Protein AF-A0A6G9IDJ3-F1 (afdb_monomer_lite)

Structure (mmCIF, N/CA/C/O backbone):
data_AF-A0A6G9IDJ3-F1
#
_entry.id   AF-A0A6G9IDJ3-F1
#
loop_
_atom_site.group_PDB
_atom_site.id
_atom_site.type_symbol
_atom_site.label_atom_id
_atom_site.label_alt_id
_atom_site.label_comp_id
_atom_site.label_asym_id
_atom_site.label_entity_id
_atom_site.label_seq_id
_atom_site.pdbx_PDB_ins_code
_atom_site.Cartn_x
_atom_site.Cartn_y
_atom_site.Cartn_z
_atom_site.occupancy
_atom_site.B_iso_or_equiv
_atom_site.auth_seq_id
_atom_site.auth_comp_id
_atom_site.auth_asym_id
_atom_site.auth_atom_id
_atom_site.pdbx_PDB_model_num
ATOM 1 N N . MET A 1 1 ? 65.589 6.443 -95.534 1.00 41.34 1 MET A N 1
ATOM 2 C CA . MET A 1 1 ? 65.225 6.618 -94.111 1.00 41.34 1 MET A CA 1
ATOM 3 C C . MET A 1 1 ? 66.164 5.770 -93.274 1.00 41.34 1 MET A C 1
ATOM 5 O O . MET A 1 1 ? 66.152 4.557 -93.421 1.00 41.34 1 MET A O 1
ATOM 9 N N . THR A 1 2 ? 67.021 6.397 -92.473 1.00 42.28 2 THR A N 1
ATOM 10 C CA . THR A 1 2 ? 68.030 5.702 -91.661 1.00 42.28 2 THR A CA 1
ATOM 11 C C . THR A 1 2 ? 67.410 5.290 -90.326 1.00 42.28 2 THR A C 1
ATOM 13 O O . THR A 1 2 ? 66.953 6.143 -89.567 1.00 42.28 2 THR A O 1
ATOM 16 N N . VAL A 1 3 ? 67.351 3.983 -90.063 1.00 45.38 3 VAL A N 1
ATOM 17 C CA . VAL A 1 3 ? 66.759 3.383 -88.855 1.00 45.38 3 VAL A CA 1
ATOM 18 C C . VAL A 1 3 ? 67.711 3.584 -87.673 1.00 45.38 3 VAL A C 1
ATOM 20 O O . VAL A 1 3 ? 68.853 3.137 -87.723 1.00 45.38 3 VAL A O 1
ATOM 23 N N . ARG A 1 4 ? 67.261 4.254 -86.603 1.00 44.16 4 ARG A N 1
ATOM 24 C CA . ARG A 1 4 ? 68.014 4.348 -85.340 1.00 44.16 4 ARG A CA 1
ATOM 25 C C . ARG A 1 4 ? 67.644 3.161 -84.453 1.00 44.16 4 ARG A C 1
ATOM 27 O O . ARG A 1 4 ? 66.540 3.123 -83.913 1.00 44.16 4 ARG A O 1
ATOM 34 N N . GLN A 1 5 ? 68.543 2.190 -84.322 1.00 48.47 5 GLN A N 1
ATOM 35 C CA . GLN A 1 5 ? 68.457 1.141 -83.304 1.00 48.47 5 GLN A CA 1
ATOM 36 C C . GLN A 1 5 ? 69.193 1.624 -82.050 1.00 48.47 5 GLN A C 1
ATOM 38 O O . GLN A 1 5 ? 70.341 2.054 -82.148 1.00 48.47 5 GLN A O 1
ATOM 43 N N . ASN A 1 6 ? 68.548 1.565 -80.883 1.00 49.62 6 ASN A N 1
ATOM 44 C CA . ASN A 1 6 ? 69.279 1.656 -79.621 1.00 49.62 6 ASN A CA 1
ATOM 45 C C . ASN A 1 6 ? 70.073 0.356 -79.442 1.00 49.62 6 ASN A C 1
ATOM 47 O O . ASN A 1 6 ? 69.544 -0.740 -79.637 1.00 49.62 6 ASN A O 1
ATOM 51 N N . THR A 1 7 ? 71.359 0.490 -79.132 1.00 43.75 7 THR A N 1
ATOM 52 C CA . THR A 1 7 ? 72.320 -0.606 -78.997 1.00 43.75 7 THR A CA 1
ATOM 53 C C . THR A 1 7 ? 71.788 -1.691 -78.051 1.00 43.75 7 THR A C 1
ATOM 55 O O . THR A 1 7 ? 71.361 -1.390 -76.941 1.00 43.75 7 THR A O 1
ATOM 58 N N . ASN A 1 8 ? 71.838 -2.951 -78.505 1.00 53.72 8 ASN A N 1
ATOM 59 C CA . ASN A 1 8 ? 71.397 -4.185 -77.827 1.00 53.72 8 ASN A CA 1
ATOM 60 C C . ASN A 1 8 ? 69.888 -4.469 -77.738 1.00 53.72 8 ASN A C 1
ATOM 62 O O . ASN A 1 8 ? 69.489 -5.349 -76.975 1.00 53.72 8 ASN A O 1
ATOM 66 N N . ASN A 1 9 ? 69.051 -3.823 -78.552 1.00 50.66 9 ASN A N 1
ATOM 67 C CA . ASN A 1 9 ? 67.651 -4.224 -78.684 1.00 50.66 9 ASN A CA 1
ATOM 68 C C . ASN A 1 9 ? 67.387 -4.958 -80.012 1.00 50.66 9 ASN A C 1
ATOM 70 O O . ASN A 1 9 ? 67.716 -4.446 -81.080 1.00 50.66 9 ASN A O 1
ATOM 74 N N . LEU A 1 10 ? 66.792 -6.158 -79.952 1.00 57.00 10 LEU A N 1
ATOM 75 C CA . LEU A 1 10 ? 66.545 -7.028 -81.118 1.00 57.00 10 LEU A CA 1
ATOM 76 C C . LEU A 1 10 ? 65.418 -6.521 -82.038 1.00 57.00 10 LEU A C 1
ATOM 78 O O . LEU A 1 10 ? 65.260 -7.028 -83.148 1.00 57.00 10 LEU A O 1
ATOM 82 N N . VAL A 1 11 ? 64.641 -5.524 -81.601 1.00 56.41 11 VAL A N 1
ATOM 83 C CA . VAL A 1 11 ? 63.494 -4.981 -82.341 1.00 56.41 11 VAL A CA 1
ATOM 84 C C . VAL A 1 11 ? 63.752 -3.509 -82.712 1.00 56.41 11 VAL A C 1
ATOM 86 O O . VAL A 1 11 ? 64.140 -2.728 -81.841 1.00 56.41 11 VAL A O 1
ATOM 89 N N . PRO A 1 12 ? 63.548 -3.091 -83.982 1.00 57.41 12 PRO A N 1
ATOM 90 C CA . PRO A 1 12 ? 63.732 -1.701 -84.411 1.00 57.41 12 PRO A CA 1
ATOM 91 C C . PRO A 1 12 ? 62.878 -0.724 -83.589 1.00 57.41 12 PRO A C 1
ATOM 93 O O . PRO A 1 12 ? 61.707 -0.993 -83.339 1.00 57.41 12 PRO A O 1
ATOM 96 N N . SER A 1 13 ? 63.424 0.435 -83.209 1.00 53.09 13 SER A N 1
ATOM 97 C CA . SER A 1 13 ? 62.756 1.426 -82.340 1.00 53.09 13 SER A CA 1
ATOM 98 C C . SER A 1 13 ? 61.407 1.920 -82.887 1.00 53.09 13 SER A C 1
ATOM 100 O O . SER A 1 13 ? 60.486 2.215 -82.134 1.00 53.09 13 SER A O 1
ATOM 102 N N . ASN A 1 14 ? 61.266 1.948 -84.210 1.00 51.66 14 ASN A N 1
ATOM 103 C CA . ASN A 1 14 ? 60.042 2.252 -84.954 1.00 51.66 14 ASN A CA 1
ATOM 104 C C . ASN A 1 14 ? 58.936 1.182 -84.816 1.00 51.66 14 ASN A C 1
ATOM 106 O O . ASN A 1 14 ? 57.781 1.480 -85.099 1.00 51.66 14 ASN A O 1
ATOM 110 N N . ASN A 1 15 ? 59.267 -0.015 -84.324 1.00 54.50 15 ASN A N 1
ATOM 111 C CA . ASN A 1 15 ? 58.323 -1.079 -83.970 1.00 54.50 15 ASN A CA 1
ATOM 112 C C . ASN A 1 15 ? 58.081 -1.173 -82.445 1.00 54.50 15 ASN A C 1
ATOM 114 O O . ASN A 1 15 ? 57.330 -2.037 -82.007 1.00 54.50 15 ASN A O 1
ATOM 118 N N . MET A 1 16 ? 58.686 -0.295 -81.630 1.00 57.34 16 MET A N 1
ATOM 119 C CA . MET A 1 16 ? 58.473 -0.211 -80.173 1.00 57.34 16 MET A CA 1
ATOM 120 C C . MET A 1 16 ? 57.474 0.879 -79.761 1.00 57.34 16 MET A C 1
ATOM 122 O O . MET A 1 16 ? 57.499 1.343 -78.618 1.00 57.34 16 MET A O 1
ATOM 126 N N . LYS A 1 17 ? 56.600 1.296 -80.685 1.00 57.75 17 LYS A N 1
ATOM 127 C CA . LYS A 1 17 ? 55.531 2.269 -80.425 1.00 57.75 17 LYS A CA 1
ATOM 128 C C . LYS A 1 17 ? 54.770 1.918 -79.137 1.00 57.75 17 LYS A C 1
ATOM 130 O O . LYS A 1 17 ? 54.596 2.769 -78.278 1.00 57.75 17 LYS A O 1
ATOM 135 N N . ASP A 1 18 ? 54.487 0.634 -78.940 1.00 58.94 18 ASP A N 1
ATOM 136 C CA . ASP A 1 18 ? 53.767 0.105 -77.780 1.00 58.94 18 ASP A CA 1
ATOM 137 C C . ASP A 1 18 ? 54.455 0.335 -76.420 1.00 58.94 18 ASP A C 1
ATOM 139 O O . ASP A 1 18 ? 53.770 0.555 -75.425 1.00 58.94 18 ASP A O 1
ATOM 143 N N . LEU A 1 19 ? 55.792 0.298 -76.343 1.00 63.31 19 LEU A N 1
ATOM 144 C CA . LEU A 1 19 ? 56.524 0.520 -75.084 1.00 63.31 19 LEU A CA 1
ATOM 145 C C . LEU A 1 19 ? 56.650 2.010 -74.753 1.00 63.31 19 LEU A C 1
ATOM 147 O O . LEU A 1 19 ? 56.552 2.401 -73.589 1.00 63.31 19 LEU A O 1
ATOM 151 N N . ASN A 1 20 ? 56.859 2.835 -75.781 1.00 68.50 20 ASN A N 1
ATOM 152 C CA . ASN A 1 20 ? 56.928 4.283 -75.629 1.00 68.50 20 ASN A CA 1
ATOM 153 C C . ASN A 1 20 ? 55.558 4.864 -75.248 1.00 68.50 20 ASN A C 1
ATOM 155 O O . ASN A 1 20 ? 55.478 5.648 -74.309 1.00 68.50 20 ASN A O 1
ATOM 159 N N . ASP A 1 21 ? 54.484 4.405 -75.898 1.00 68.38 21 ASP A N 1
ATOM 160 C CA . ASP A 1 21 ? 53.114 4.828 -75.596 1.00 68.38 21 ASP A CA 1
ATOM 161 C C . ASP A 1 21 ? 52.739 4.481 -74.146 1.00 68.38 21 ASP A C 1
ATOM 163 O O . ASP A 1 21 ? 52.245 5.336 -73.420 1.00 68.38 21 ASP A O 1
ATOM 167 N N . ASN A 1 22 ? 53.064 3.274 -73.664 1.00 76.44 22 ASN A N 1
ATOM 168 C CA . ASN A 1 22 ? 52.798 2.893 -72.271 1.00 76.44 22 ASN A CA 1
ATOM 169 C C . ASN A 1 22 ? 53.610 3.716 -71.255 1.00 76.44 22 ASN A C 1
ATOM 171 O O . ASN A 1 22 ? 53.124 3.986 -70.158 1.00 76.44 22 ASN A O 1
ATOM 175 N N . THR A 1 23 ? 54.838 4.111 -71.605 1.00 80.38 23 THR A N 1
ATOM 176 C CA . THR A 1 23 ? 55.691 4.937 -70.734 1.00 80.38 23 THR A CA 1
ATOM 177 C C . THR A 1 23 ? 55.153 6.364 -70.636 1.00 80.38 23 THR A C 1
ATOM 179 O O . THR A 1 23 ? 55.126 6.924 -69.545 1.00 80.38 23 THR A O 1
ATOM 182 N N . ILE A 1 24 ? 54.669 6.921 -71.751 1.00 79.81 24 ILE A N 1
ATOM 183 C CA . ILE A 1 24 ? 54.018 8.238 -71.794 1.00 79.81 24 ILE A CA 1
ATOM 184 C C . ILE A 1 24 ? 52.706 8.212 -71.003 1.00 79.81 24 ILE A C 1
ATOM 186 O O . ILE A 1 24 ? 52.489 9.077 -70.166 1.00 79.81 24 ILE A O 1
ATOM 190 N N . ILE A 1 25 ? 51.868 7.189 -71.196 1.00 83.94 25 ILE A N 1
ATOM 191 C CA . ILE A 1 25 ? 50.596 7.046 -70.469 1.00 83.94 25 ILE A CA 1
ATOM 192 C C . ILE A 1 25 ? 50.833 6.915 -68.958 1.00 83.94 25 ILE A C 1
ATOM 194 O O . ILE A 1 25 ? 50.089 7.485 -68.162 1.00 83.94 25 ILE A O 1
ATOM 198 N N . LEU A 1 26 ? 51.873 6.183 -68.542 1.00 84.31 26 LEU A N 1
ATOM 199 C CA . LEU A 1 26 ? 52.232 6.077 -67.128 1.00 84.31 26 LEU A CA 1
ATOM 200 C C . LEU A 1 26 ? 52.694 7.426 -66.562 1.00 84.31 26 LEU A C 1
ATOM 202 O O . LEU A 1 26 ? 52.284 7.789 -65.461 1.00 84.31 26 LEU A O 1
ATOM 206 N N . ASP A 1 27 ? 53.526 8.162 -67.299 1.00 84.69 27 ASP A N 1
ATOM 207 C CA . ASP A 1 27 ? 53.975 9.494 -66.893 1.00 84.69 27 ASP A CA 1
ATOM 208 C C . ASP A 1 27 ? 52.796 10.468 -66.771 1.00 84.69 27 ASP A C 1
ATOM 210 O O . ASP A 1 27 ? 52.643 11.129 -65.745 1.00 84.69 27 ASP A O 1
ATOM 214 N N . GLU A 1 28 ? 51.887 10.471 -67.748 1.00 86.56 28 GLU A N 1
ATOM 215 C CA . GLU A 1 28 ? 50.655 11.255 -67.689 1.00 86.56 28 GLU A CA 1
ATOM 216 C C . GLU A 1 28 ? 49.764 10.843 -66.510 1.00 86.56 28 GLU A C 1
ATOM 218 O O . GLU A 1 28 ? 49.237 11.701 -65.806 1.00 86.56 28 GLU A O 1
ATOM 223 N N . TRP A 1 29 ? 49.617 9.549 -66.220 1.00 90.81 29 TRP A N 1
ATOM 224 C CA . TRP A 1 29 ? 48.818 9.110 -65.077 1.00 90.81 29 TRP A CA 1
ATOM 225 C C . TRP A 1 29 ? 49.398 9.580 -63.732 1.00 90.81 29 TRP A C 1
ATOM 227 O O . TRP A 1 29 ? 48.635 9.960 -62.838 1.00 90.81 29 TRP A O 1
ATOM 237 N N . VAL A 1 30 ? 50.729 9.565 -63.572 1.00 90.31 30 VAL A N 1
ATOM 238 C CA . VAL A 1 30 ? 51.396 9.914 -62.303 1.00 90.31 30 VAL A CA 1
ATOM 239 C C . VAL A 1 30 ? 51.581 11.423 -62.128 1.00 90.31 30 VAL A C 1
ATOM 241 O O . VAL A 1 30 ? 51.393 11.912 -61.011 1.00 90.31 30 VAL A O 1
ATOM 244 N N . ASN A 1 31 ? 51.975 12.129 -63.192 1.00 87.56 31 ASN A N 1
ATOM 245 C CA . ASN A 1 31 ? 52.524 13.488 -63.131 1.00 87.56 31 ASN A CA 1
ATOM 246 C C . ASN A 1 31 ? 51.667 14.551 -63.838 1.00 87.56 31 ASN A C 1
ATOM 248 O O . ASN A 1 31 ? 52.007 15.731 -63.774 1.00 87.56 31 ASN A O 1
ATOM 252 N N . SER A 1 32 ? 50.577 14.177 -64.515 1.00 89.19 32 SER A N 1
ATOM 253 C CA . SER A 1 32 ? 49.708 15.158 -65.173 1.00 89.19 32 SER A CA 1
ATOM 254 C C . SER A 1 32 ? 48.933 16.016 -64.172 1.00 89.19 32 SER A C 1
ATOM 256 O O . SER A 1 32 ? 48.478 15.553 -63.125 1.00 89.19 32 SER A O 1
ATOM 258 N N . GLU A 1 33 ? 48.715 17.274 -64.553 1.00 89.81 33 GLU A N 1
ATOM 259 C CA . GLU A 1 33 ? 47.834 18.206 -63.847 1.00 89.81 33 GLU A CA 1
ATOM 260 C C . GLU A 1 33 ? 46.358 18.059 -64.245 1.00 89.81 33 GLU A C 1
ATOM 262 O O . GLU A 1 33 ? 45.491 18.677 -63.621 1.00 89.81 33 GLU A O 1
ATOM 267 N N . ASN A 1 34 ? 46.058 17.253 -65.264 1.00 91.06 34 ASN A N 1
ATOM 268 C CA . ASN A 1 34 ? 44.690 16.978 -65.691 1.00 91.06 34 ASN A CA 1
ATOM 269 C C . ASN A 1 34 ? 44.056 15.895 -64.812 1.00 91.06 34 ASN A C 1
ATOM 271 O O . ASN A 1 34 ? 44.743 15.007 -64.314 1.00 91.06 34 ASN A O 1
ATOM 275 N N . ASP A 1 35 ? 42.731 15.920 -64.681 1.00 94.94 35 ASP A N 1
ATOM 276 C CA . ASP A 1 35 ? 41.991 14.890 -63.938 1.00 94.94 35 ASP A CA 1
ATOM 277 C C . ASP A 1 35 ? 41.902 13.557 -64.698 1.00 94.94 35 ASP A C 1
ATOM 279 O O . ASP A 1 35 ? 41.713 12.500 -64.097 1.00 94.94 35 ASP A O 1
ATOM 283 N N . TYR A 1 36 ? 42.071 13.601 -66.020 1.00 94.19 36 TYR A N 1
ATOM 284 C CA . TYR A 1 36 ? 41.929 12.452 -66.906 1.00 94.19 36 TYR A CA 1
ATOM 285 C C . TYR A 1 36 ? 43.077 12.376 -67.919 1.00 94.19 36 TYR A C 1
ATOM 287 O O . TYR A 1 36 ? 43.603 13.400 -68.360 1.00 94.19 36 TYR A O 1
ATOM 295 N N . THR A 1 37 ? 43.421 11.154 -68.315 1.00 90.88 37 THR A N 1
ATOM 296 C CA . THR A 1 37 ? 44.302 10.824 -69.449 1.00 90.88 37 THR A CA 1
ATOM 297 C C . THR A 1 37 ? 43.629 9.735 -70.303 1.00 90.88 37 THR A C 1
ATOM 299 O O . THR A 1 37 ? 42.539 9.262 -69.966 1.00 90.88 37 THR A O 1
ATOM 302 N N . GLN A 1 38 ? 44.214 9.384 -71.448 1.00 87.12 38 GLN A N 1
ATOM 303 C CA . GLN A 1 38 ? 43.709 8.363 -72.363 1.00 87.12 38 GLN A CA 1
ATOM 304 C C . GLN A 1 38 ? 44.718 7.230 -72.529 1.00 87.12 38 GLN A C 1
ATOM 306 O O . GLN A 1 38 ? 45.923 7.453 -72.603 1.00 87.12 38 GLN A O 1
ATOM 311 N N . ASP A 1 39 ? 44.219 5.999 -72.617 1.00 82.50 39 ASP A N 1
ATOM 312 C CA . ASP A 1 39 ? 45.053 4.857 -72.967 1.00 82.50 39 ASP A CA 1
ATOM 313 C C . ASP A 1 39 ? 45.386 4.843 -74.471 1.00 82.50 39 ASP A C 1
ATOM 315 O O . ASP A 1 39 ? 44.888 5.637 -75.273 1.00 82.50 39 ASP A O 1
ATOM 319 N N . ARG A 1 40 ? 46.210 3.879 -74.890 1.00 73.06 40 ARG A N 1
ATOM 320 C CA . ARG A 1 40 ? 46.608 3.718 -76.298 1.00 73.06 40 ARG A CA 1
ATOM 321 C C . ARG A 1 40 ? 45.454 3.381 -77.255 1.00 73.06 40 ARG A C 1
ATOM 323 O O . ARG A 1 40 ? 45.649 3.395 -78.468 1.00 73.06 40 ARG A O 1
ATOM 330 N N . PHE A 1 41 ? 44.286 3.031 -76.723 1.00 81.19 41 PHE A N 1
ATOM 331 C CA . PHE A 1 41 ? 43.062 2.736 -77.461 1.00 81.19 41 PHE A CA 1
ATOM 332 C C . PHE A 1 41 ? 42.059 3.902 -77.411 1.00 81.19 41 PHE A C 1
ATOM 334 O O . PHE A 1 41 ? 40.977 3.792 -77.986 1.00 81.19 41 PHE A O 1
ATOM 341 N N . GLY A 1 42 ? 42.421 5.023 -76.773 1.00 81.94 42 GLY A N 1
ATOM 342 C CA . GLY A 1 42 ? 41.583 6.210 -76.619 1.00 81.94 42 GLY A CA 1
ATOM 343 C C . GLY A 1 42 ? 40.589 6.135 -75.457 1.00 81.94 42 GLY A C 1
ATOM 344 O O . GLY A 1 42 ? 39.733 7.012 -75.347 1.00 81.94 42 GLY A O 1
ATOM 345 N N . ASN A 1 43 ? 40.677 5.125 -74.586 1.00 85.25 43 ASN A N 1
ATOM 346 C CA . ASN A 1 43 ? 39.812 5.030 -73.414 1.00 85.25 43 ASN A CA 1
ATOM 347 C C . ASN A 1 43 ? 40.284 6.007 -72.341 1.00 85.25 43 ASN A C 1
ATOM 349 O O . ASN A 1 43 ? 41.443 5.983 -71.929 1.00 85.25 43 ASN A O 1
ATOM 353 N N . THR A 1 44 ? 39.374 6.849 -71.867 1.00 93.44 44 THR A N 1
ATOM 354 C CA . THR A 1 44 ? 39.654 7.815 -70.806 1.00 93.44 44 THR A CA 1
ATOM 355 C C . THR A 1 44 ? 39.656 7.146 -69.433 1.00 93.44 44 THR A C 1
ATOM 357 O O . THR A 1 44 ? 38.752 6.372 -69.120 1.00 93.44 44 THR A O 1
ATOM 360 N N . PHE A 1 45 ? 40.636 7.485 -68.596 1.00 92.06 45 PHE A N 1
ATOM 361 C CA . PHE A 1 45 ? 40.699 7.065 -67.197 1.00 92.06 45 PHE A CA 1
ATOM 362 C C . PHE A 1 45 ? 41.279 8.168 -66.302 1.00 92.06 45 PHE A C 1
ATOM 364 O O . PHE A 1 45 ? 41.889 9.128 -66.778 1.00 92.06 45 PHE A O 1
ATOM 371 N N . GLU A 1 46 ? 41.036 8.051 -64.999 1.00 96.06 46 GLU A N 1
ATOM 372 C CA . GLU A 1 46 ? 41.425 9.045 -63.995 1.00 96.06 46 GLU A CA 1
ATOM 373 C C . GLU A 1 46 ? 42.937 9.047 -63.750 1.00 96.06 46 GLU A C 1
ATOM 375 O O . GLU A 1 46 ? 43.561 7.992 -63.597 1.00 96.06 46 GLU A O 1
ATOM 380 N N . THR A 1 47 ? 43.529 10.238 -63.654 1.00 95.44 47 THR A N 1
ATOM 381 C CA . THR A 1 47 ? 44.919 10.398 -63.210 1.00 95.44 47 THR A CA 1
ATOM 382 C C . THR A 1 47 ? 45.037 10.183 -61.703 1.00 95.44 47 THR A C 1
ATOM 384 O O . THR A 1 47 ? 44.064 10.280 -60.947 1.00 95.44 47 THR A O 1
ATOM 387 N N . ARG A 1 48 ? 46.263 9.958 -61.218 1.00 95.12 48 ARG A N 1
ATOM 388 C CA . ARG A 1 48 ? 46.557 9.873 -59.780 1.00 95.12 48 ARG A CA 1
ATOM 389 C C . ARG A 1 48 ? 46.044 11.096 -59.009 1.00 95.12 48 ARG A C 1
ATOM 391 O O . ARG A 1 48 ? 45.609 10.953 -57.867 1.00 95.12 48 ARG A O 1
ATOM 398 N N . LYS A 1 49 ? 46.090 12.287 -59.617 1.00 94.62 49 LYS A N 1
ATOM 399 C CA . LYS A 1 49 ? 45.605 13.541 -59.027 1.00 94.62 49 LYS A CA 1
ATOM 400 C C . LYS A 1 49 ? 44.109 13.480 -58.724 1.00 94.62 49 LYS A C 1
ATOM 402 O O . LYS A 1 49 ? 43.722 13.774 -57.593 1.00 94.62 49 LYS A O 1
ATOM 407 N N . LYS A 1 50 ? 43.294 13.057 -59.696 1.00 95.69 50 LYS A N 1
ATOM 408 C CA . LYS A 1 50 ? 41.839 12.935 -59.540 1.00 95.69 50 LYS A CA 1
ATOM 409 C C . LYS A 1 50 ? 41.473 11.916 -58.463 1.00 95.69 50 LYS A C 1
ATOM 411 O O . LYS A 1 50 ? 40.739 12.252 -57.537 1.00 95.69 50 LYS A O 1
ATOM 416 N N . VAL A 1 51 ? 42.105 10.739 -58.502 1.00 94.81 51 VAL A N 1
ATOM 417 C CA . VAL A 1 51 ? 41.919 9.689 -57.485 1.00 94.81 51 VAL A CA 1
ATOM 418 C C . VAL A 1 51 ? 42.246 10.206 -56.076 1.00 94.81 51 VAL A C 1
ATOM 420 O O . VAL A 1 51 ? 41.494 9.974 -55.130 1.00 94.81 51 VAL A O 1
ATOM 423 N N . LEU A 1 52 ? 43.357 10.935 -55.911 1.00 94.88 52 LEU A N 1
ATOM 424 C CA . LEU A 1 52 ? 43.750 11.502 -54.616 1.00 94.88 52 LEU A CA 1
ATOM 425 C C . LEU A 1 52 ? 42.815 12.622 -54.145 1.00 94.88 52 LEU A C 1
ATOM 427 O O . LEU A 1 52 ? 42.547 12.714 -52.944 1.00 94.88 52 LEU A O 1
ATOM 431 N N . ALA A 1 53 ? 42.337 13.471 -55.054 1.00 94.38 53 ALA A N 1
ATOM 432 C CA . ALA A 1 53 ? 41.396 14.539 -54.735 1.00 94.38 53 ALA A CA 1
ATOM 433 C C . ALA A 1 53 ? 40.058 13.966 -54.245 1.00 94.38 53 ALA A C 1
ATOM 435 O O . ALA A 1 53 ? 39.568 14.376 -53.190 1.00 94.38 53 ALA A O 1
ATOM 436 N N . ASP A 1 54 ? 39.528 12.960 -54.940 1.00 94.38 54 ASP A N 1
ATOM 437 C CA . ASP A 1 54 ? 38.259 12.319 -54.587 1.00 94.38 54 ASP A CA 1
ATOM 438 C C . ASP A 1 54 ? 38.368 11.533 -53.273 1.00 94.38 54 ASP A C 1
ATOM 440 O O . ASP A 1 54 ? 37.496 11.636 -52.402 1.00 94.38 54 ASP A O 1
ATOM 444 N N . LEU A 1 55 ? 39.489 10.831 -53.058 1.00 93.56 55 LEU A N 1
ATOM 445 C CA . LEU A 1 55 ? 39.771 10.172 -51.781 1.00 93.56 55 LEU A CA 1
ATOM 446 C C . LEU A 1 55 ? 39.876 11.190 -50.637 1.00 93.56 55 LEU A C 1
ATOM 448 O O . LEU A 1 55 ? 39.333 10.967 -49.554 1.00 93.56 55 LEU A O 1
ATOM 452 N N . SER A 1 56 ? 40.548 12.318 -50.871 1.00 91.94 56 SER A N 1
ATOM 453 C CA . SER A 1 56 ? 40.691 13.378 -49.868 1.00 91.94 56 SER A CA 1
ATOM 454 C C . SER A 1 56 ? 39.346 14.016 -49.527 1.00 91.94 56 SER A C 1
ATOM 456 O O . SER A 1 56 ? 39.085 14.258 -48.350 1.00 91.94 56 SER A O 1
ATOM 458 N N . SER A 1 57 ? 38.479 14.237 -50.522 1.00 87.56 57 SER A N 1
ATOM 459 C CA . SER A 1 57 ? 37.109 14.718 -50.305 1.00 87.56 57 SER A CA 1
ATOM 460 C C . SER A 1 57 ? 36.307 13.731 -49.461 1.00 87.56 57 SER A C 1
ATOM 462 O O . SER A 1 57 ? 35.737 14.115 -48.444 1.00 87.56 57 SER A O 1
ATOM 464 N N . THR A 1 58 ? 36.361 12.442 -49.802 1.00 84.94 58 THR A N 1
ATOM 465 C CA . THR A 1 58 ? 35.655 11.381 -49.065 1.00 84.94 58 THR A CA 1
ATOM 466 C C . THR A 1 58 ? 36.126 11.299 -47.608 1.00 84.94 58 THR A C 1
ATOM 468 O O . THR A 1 58 ? 35.325 11.255 -46.677 1.00 84.94 58 THR A O 1
ATOM 471 N N . VAL A 1 59 ? 37.443 11.332 -47.373 1.00 85.25 59 VAL A N 1
ATOM 472 C CA . VAL A 1 59 ? 38.014 11.319 -46.015 1.00 85.25 59 VAL A CA 1
ATOM 473 C C . VAL A 1 59 ? 37.628 12.576 -45.234 1.00 85.25 59 VAL A C 1
ATOM 475 O O . VAL A 1 59 ? 37.400 12.498 -44.025 1.00 85.25 59 VAL A O 1
ATOM 478 N N . LYS A 1 60 ? 37.558 13.731 -45.901 1.00 83.19 60 LYS A N 1
ATOM 479 C CA . LYS A 1 60 ? 37.127 14.988 -45.293 1.00 83.19 60 LYS A CA 1
ATOM 480 C C . LYS A 1 60 ? 35.660 14.921 -44.877 1.00 83.19 60 LYS A C 1
ATOM 482 O O . LYS A 1 60 ? 35.366 15.245 -43.737 1.00 83.19 60 LYS A O 1
ATOM 487 N N . GLU A 1 61 ? 34.774 14.419 -45.730 1.00 79.94 61 GLU A N 1
ATOM 488 C CA . GLU A 1 61 ? 33.359 14.213 -45.396 1.00 79.94 61 GLU A CA 1
ATOM 489 C C . GLU A 1 61 ? 33.171 13.257 -44.215 1.00 79.94 61 GLU A C 1
ATOM 491 O O . GLU A 1 61 ? 32.347 13.514 -43.346 1.00 79.94 61 GLU A O 1
ATOM 496 N N . ILE A 1 62 ? 33.983 12.204 -44.108 1.00 75.38 62 ILE A N 1
ATOM 497 C CA . ILE A 1 62 ? 33.938 11.284 -42.960 1.00 75.38 62 ILE A CA 1
ATOM 498 C C . ILE A 1 62 ? 34.417 11.965 -41.666 1.00 75.38 62 ILE A C 1
ATOM 500 O O . ILE A 1 62 ? 33.874 11.708 -40.593 1.00 75.38 62 ILE A O 1
ATOM 504 N N . LYS A 1 63 ? 35.443 12.822 -41.743 1.00 73.75 63 LYS A N 1
ATOM 505 C CA . LYS A 1 63 ? 36.010 13.511 -40.569 1.00 73.75 63 LYS A CA 1
ATOM 506 C C . LYS A 1 63 ? 35.199 14.730 -40.130 1.00 73.75 63 LYS A C 1
ATOM 508 O O . LYS A 1 63 ? 35.134 15.013 -38.938 1.00 73.75 63 LYS A O 1
ATOM 513 N N . GLU A 1 64 ? 34.632 15.462 -41.082 1.00 70.19 64 GLU A N 1
ATOM 514 C CA . GLU A 1 64 ? 33.911 16.723 -40.869 1.00 70.19 64 GLU A CA 1
ATOM 515 C C . GLU A 1 64 ? 32.388 16.548 -40.894 1.00 70.19 64 GLU A C 1
ATOM 517 O O . GLU A 1 64 ? 31.662 17.459 -40.493 1.00 70.19 64 GLU A O 1
ATOM 522 N N . GLY A 1 65 ? 31.895 15.383 -41.323 1.00 59.25 65 GLY A N 1
ATOM 523 C CA . GLY A 1 65 ? 30.493 14.985 -41.286 1.00 59.25 65 GLY A CA 1
ATOM 524 C C . GLY A 1 65 ? 30.004 14.798 -39.856 1.00 59.25 65 GLY A C 1
ATOM 525 O O . GLY A 1 65 ? 29.878 13.676 -39.393 1.00 59.25 65 GLY A O 1
ATOM 526 N N . THR A 1 66 ? 29.797 15.920 -39.163 1.00 55.78 66 THR A N 1
ATOM 527 C CA . THR A 1 66 ? 28.928 16.215 -38.005 1.00 55.78 66 THR A CA 1
ATOM 528 C C . THR A 1 66 ? 28.795 15.213 -36.841 1.00 55.78 66 THR A C 1
ATOM 530 O O . THR A 1 66 ? 28.056 15.494 -35.904 1.00 55.78 66 THR A O 1
ATOM 533 N N . GLY A 1 67 ? 29.517 14.093 -36.806 1.00 58.25 67 GLY A N 1
ATOM 534 C CA . GLY A 1 67 ? 29.426 13.090 -35.741 1.00 58.25 67 GLY A CA 1
ATOM 535 C C . GLY A 1 67 ? 28.089 12.340 -35.685 1.00 58.25 67 GLY A C 1
ATOM 536 O O . GLY A 1 67 ? 27.838 11.631 -34.712 1.00 58.25 67 GLY A O 1
ATOM 537 N N . PHE A 1 68 ? 27.229 12.474 -36.698 1.00 62.75 68 PHE A N 1
ATOM 538 C CA . PHE A 1 68 ? 25.977 11.726 -36.784 1.00 62.75 68 PHE A CA 1
ATOM 539 C C . PHE A 1 68 ? 26.171 10.493 -37.665 1.00 62.75 68 PHE A C 1
ATOM 541 O O . PHE A 1 68 ? 26.673 10.590 -38.780 1.00 62.75 68 PHE A O 1
ATOM 548 N N . LEU A 1 69 ? 25.736 9.333 -37.176 1.00 68.94 69 LEU A N 1
ATOM 549 C CA . LEU A 1 69 ? 25.522 8.144 -37.997 1.00 68.94 69 LEU A CA 1
ATOM 550 C C . LEU A 1 69 ? 24.060 8.177 -38.462 1.00 68.94 69 LEU A C 1
ATOM 552 O O . LEU A 1 69 ? 23.182 7.808 -37.677 1.00 68.94 69 LEU A O 1
ATOM 556 N N . PRO A 1 70 ? 23.749 8.662 -39.679 1.00 67.81 70 PRO A N 1
ATOM 557 C CA . PRO A 1 70 ? 22.383 8.661 -40.177 1.00 67.81 70 PRO A CA 1
ATOM 558 C C . PRO A 1 70 ? 21.933 7.217 -40.415 1.00 67.81 70 PRO A C 1
ATOM 560 O O . PRO A 1 70 ? 22.224 6.609 -41.442 1.00 67.81 70 PRO A O 1
ATOM 563 N N . ILE A 1 71 ? 21.212 6.665 -39.447 1.00 73.12 71 ILE A N 1
ATOM 564 C CA . ILE A 1 71 ? 20.516 5.389 -39.577 1.00 73.12 71 ILE A CA 1
ATOM 565 C C . ILE A 1 71 ? 19.076 5.667 -40.009 1.00 73.12 71 ILE A C 1
ATOM 567 O O . ILE A 1 71 ? 18.242 6.119 -39.232 1.00 73.12 71 ILE A O 1
ATOM 571 N N . SER A 1 72 ? 18.772 5.423 -41.280 1.00 78.81 72 SER A N 1
ATOM 572 C CA . SER A 1 72 ? 17.394 5.434 -41.775 1.00 78.81 72 SER A CA 1
ATOM 573 C C . SER A 1 72 ? 16.954 3.991 -41.986 1.00 78.81 72 SER A C 1
ATOM 575 O O . SER A 1 72 ? 17.531 3.289 -42.813 1.00 78.81 72 SER A O 1
ATOM 577 N N . GLY A 1 73 ? 15.996 3.522 -41.180 1.00 77.69 73 GLY A N 1
ATOM 578 C CA . GLY A 1 73 ? 15.496 2.142 -41.243 1.00 77.69 73 GLY A CA 1
ATOM 579 C C . GLY A 1 73 ? 16.504 1.058 -40.831 1.00 77.69 73 GLY A C 1
ATOM 580 O O . GLY A 1 73 ? 16.282 -0.110 -41.136 1.00 77.69 73 GLY A O 1
ATOM 581 N N . GLY A 1 74 ? 17.609 1.431 -40.175 1.00 73.38 74 GLY A N 1
ATOM 582 C CA . GLY A 1 74 ? 18.637 0.506 -39.691 1.00 73.38 74 GLY A CA 1
ATOM 583 C C . GLY A 1 74 ? 18.436 0.085 -38.233 1.00 73.38 74 GLY A C 1
ATOM 584 O O . GLY A 1 74 ? 17.789 0.785 -37.457 1.00 73.38 74 GLY A O 1
ATOM 585 N N . GLU A 1 75 ? 19.031 -1.044 -37.856 1.00 79.44 75 GLU A N 1
ATOM 586 C CA . GLU A 1 75 ? 19.083 -1.536 -36.476 1.00 79.44 75 GLU A CA 1
ATOM 587 C C . GLU A 1 75 ? 20.450 -1.211 -35.854 1.00 79.44 75 GLU A C 1
ATOM 589 O O . GLU A 1 75 ? 21.492 -1.444 -36.470 1.00 79.44 75 GLU A O 1
ATOM 594 N N . LEU A 1 76 ? 20.457 -0.689 -34.624 1.00 79.06 76 LEU A N 1
ATOM 595 C CA . LEU A 1 76 ? 21.662 -0.629 -33.796 1.00 79.06 76 LEU A CA 1
ATOM 596 C C . LEU A 1 76 ? 21.645 -1.812 -32.831 1.00 79.06 76 LEU A C 1
ATOM 598 O O . LEU A 1 76 ? 20.848 -1.843 -31.897 1.00 79.06 76 LEU A O 1
ATOM 602 N N . SER A 1 77 ? 22.539 -2.774 -33.040 1.00 80.06 77 SER A N 1
ATOM 603 C CA . SER A 1 77 ? 22.729 -3.903 -32.127 1.00 80.06 77 SER A CA 1
ATOM 604 C C . SER A 1 77 ? 23.816 -3.604 -31.089 1.00 80.06 77 SER A C 1
ATOM 606 O O . SER A 1 77 ? 24.854 -3.035 -31.429 1.00 80.06 77 SER A O 1
ATOM 608 N N . GLY A 1 78 ? 23.631 -4.064 -29.850 1.00 81.62 78 GLY A N 1
ATOM 609 C CA . GLY A 1 78 ? 24.601 -3.907 -28.760 1.00 81.62 78 GLY A CA 1
ATOM 610 C C . GLY A 1 78 ? 24.252 -2.773 -27.793 1.00 81.62 78 GLY A C 1
ATOM 611 O O . GLY A 1 78 ? 23.092 -2.397 -27.655 1.00 81.62 78 GLY A O 1
ATOM 612 N N . ASN A 1 79 ? 25.259 -2.248 -27.090 1.00 82.75 79 ASN A N 1
ATOM 613 C CA . ASN A 1 79 ? 25.068 -1.195 -26.090 1.00 82.75 79 ASN A CA 1
ATOM 614 C C . ASN A 1 79 ? 25.163 0.192 -26.741 1.00 82.75 79 ASN A C 1
ATOM 616 O O . ASN A 1 79 ? 26.187 0.520 -27.339 1.00 82.75 79 ASN A O 1
ATOM 620 N N . LEU A 1 80 ? 24.139 1.029 -26.562 1.00 84.19 80 LEU A N 1
ATOM 621 C CA . LEU A 1 80 ? 24.143 2.429 -26.987 1.00 84.19 80 LEU A CA 1
ATOM 622 C C . LEU A 1 80 ? 24.340 3.347 -25.772 1.00 84.19 80 LEU A C 1
ATOM 624 O O . LEU A 1 80 ? 23.516 3.358 -24.863 1.00 84.19 80 LEU A O 1
ATOM 628 N N . ASN A 1 81 ? 25.418 4.134 -25.765 1.00 82.81 81 ASN A N 1
ATOM 629 C CA . ASN A 1 81 ? 25.641 5.185 -24.769 1.00 82.81 81 ASN A CA 1
ATOM 630 C C . ASN A 1 81 ? 25.292 6.552 -25.375 1.00 82.81 81 ASN A C 1
ATOM 632 O O . ASN A 1 81 ? 25.961 6.997 -26.307 1.00 82.81 81 ASN A O 1
ATOM 636 N N . VAL A 1 82 ? 24.267 7.220 -24.844 1.00 83.88 82 VAL A N 1
ATOM 637 C CA . VAL A 1 82 ? 23.830 8.546 -25.305 1.00 83.88 82 VAL A CA 1
ATOM 638 C C . VAL A 1 82 ? 24.204 9.585 -24.250 1.00 83.88 82 VAL A C 1
ATOM 640 O O . VAL A 1 82 ? 23.564 9.680 -23.210 1.00 83.88 82 VAL A O 1
ATOM 643 N N . GLN A 1 83 ? 25.224 10.401 -24.521 1.00 80.38 83 GLN A N 1
ATOM 644 C CA . GLN A 1 83 ? 25.691 11.459 -23.604 1.00 80.38 83 GLN A CA 1
ATOM 645 C C . GLN A 1 83 ? 24.848 12.753 -23.671 1.00 80.38 83 GLN A C 1
ATOM 647 O O . GLN A 1 83 ? 25.285 13.814 -23.233 1.00 80.38 83 GLN A O 1
ATOM 652 N N . GLY A 1 84 ? 23.641 12.688 -24.237 1.00 79.56 84 GLY A N 1
ATOM 653 C CA . GLY A 1 84 ? 22.785 13.844 -24.497 1.00 79.56 84 GLY A CA 1
ATOM 654 C C . GLY A 1 84 ? 21.303 13.483 -24.559 1.00 79.56 84 GLY A C 1
ATOM 655 O O . GLY A 1 84 ? 20.872 12.446 -24.061 1.00 79.56 84 GLY A O 1
ATOM 656 N N . LYS A 1 85 ? 20.499 14.356 -25.173 1.00 76.81 85 LYS A N 1
ATOM 657 C CA . LYS A 1 85 ? 19.051 14.157 -25.285 1.00 76.81 85 LYS A CA 1
ATOM 658 C C . LYS A 1 85 ? 18.728 13.101 -26.346 1.00 76.81 85 LYS A C 1
ATOM 660 O O . LYS A 1 85 ? 18.996 13.320 -27.523 1.00 76.81 85 LYS A O 1
ATOM 665 N N . LEU A 1 86 ? 18.076 12.013 -25.942 1.00 81.44 86 LEU A N 1
ATOM 666 C CA . LEU A 1 86 ? 17.422 11.083 -26.860 1.00 81.44 86 LEU A CA 1
ATOM 667 C C . LEU A 1 86 ? 15.992 11.572 -27.134 1.00 81.44 86 LEU A C 1
ATOM 669 O O . LEU A 1 86 ? 15.180 11.685 -26.217 1.00 81.44 86 LEU A O 1
ATOM 673 N N . LEU A 1 87 ? 15.694 11.898 -28.391 1.00 73.25 87 LEU A N 1
ATOM 674 C CA . LEU A 1 87 ? 14.332 12.136 -28.867 1.00 73.25 87 LEU A CA 1
ATOM 675 C C . LEU A 1 87 ? 13.863 10.859 -29.557 1.00 73.25 87 LEU A C 1
ATOM 677 O O . LEU A 1 87 ? 14.355 10.532 -30.632 1.00 73.25 87 LEU A O 1
ATOM 681 N N . GLN A 1 88 ? 12.946 10.134 -28.927 1.00 74.56 88 GLN A N 1
ATOM 682 C CA . GLN A 1 88 ? 12.397 8.902 -29.476 1.00 74.56 88 GLN A CA 1
ATOM 683 C C . GLN A 1 88 ? 10.874 8.939 -29.384 1.00 74.56 88 GLN A C 1
ATOM 685 O O . GLN A 1 88 ? 10.312 9.306 -28.353 1.00 74.56 88 GLN A O 1
ATOM 690 N N . GLU A 1 89 ? 10.216 8.549 -30.469 1.00 71.88 89 GLU A N 1
ATOM 691 C CA . GLU A 1 89 ? 8.777 8.313 -30.507 1.00 71.88 89 GLU A CA 1
ATOM 692 C C . GLU A 1 89 ? 8.529 6.802 -30.405 1.00 71.88 89 GLU A C 1
ATOM 694 O O . GLU A 1 89 ? 9.255 6.019 -31.014 1.00 71.88 89 GLU A O 1
ATOM 699 N N . ASN A 1 90 ? 7.519 6.393 -29.627 1.00 66.69 90 ASN A N 1
ATOM 700 C CA . ASN A 1 90 ? 7.107 4.991 -29.445 1.00 66.69 90 ASN A CA 1
ATOM 701 C C . ASN A 1 90 ? 8.219 4.068 -28.896 1.00 66.69 90 ASN A C 1
ATOM 703 O O . ASN A 1 90 ? 8.628 3.105 -29.542 1.00 66.69 90 ASN A O 1
ATOM 707 N N . VAL A 1 91 ? 8.731 4.370 -27.696 1.00 72.44 91 VAL A N 1
ATOM 708 C CA . VAL A 1 91 ? 9.721 3.512 -27.024 1.00 72.44 91 VAL A CA 1
ATOM 709 C C . VAL A 1 91 ? 9.040 2.291 -26.407 1.00 72.44 91 VAL A C 1
ATOM 711 O O . VAL A 1 91 ? 8.428 2.398 -25.346 1.00 72.44 91 VAL A O 1
ATOM 714 N N . ASP A 1 92 ? 9.230 1.121 -27.008 1.00 66.12 92 ASP A N 1
ATOM 715 C CA . ASP A 1 92 ? 9.004 -0.152 -26.323 1.00 66.12 92 ASP A CA 1
ATOM 716 C C . ASP A 1 92 ? 10.289 -0.549 -25.587 1.00 66.12 92 ASP A C 1
ATOM 718 O O . ASP A 1 92 ? 11.195 -1.168 -26.149 1.00 66.12 92 ASP A O 1
ATOM 722 N N . VAL A 1 93 ? 10.397 -0.185 -24.305 1.00 69.31 93 VAL A N 1
ATOM 723 C CA . VAL A 1 93 ? 11.476 -0.685 -23.437 1.00 69.31 93 VAL A CA 1
ATOM 724 C C . VAL A 1 93 ? 11.164 -2.141 -23.073 1.00 69.31 93 VAL A C 1
ATOM 726 O O . VAL A 1 93 ? 10.666 -2.450 -21.991 1.00 69.31 93 VAL A O 1
ATOM 729 N N . LEU A 1 94 ? 11.422 -3.062 -24.006 1.00 56.91 94 LEU A N 1
ATOM 730 C CA . LEU A 1 94 ? 11.184 -4.494 -23.829 1.00 56.91 94 LEU A CA 1
ATOM 731 C C . LEU A 1 94 ? 12.303 -5.122 -22.984 1.00 56.91 94 LEU A C 1
ATOM 733 O O . LEU A 1 94 ? 13.205 -5.799 -23.482 1.00 56.91 94 LEU A O 1
ATOM 737 N N . THR A 1 95 ? 12.271 -4.901 -21.673 1.00 57.00 95 THR A N 1
ATOM 738 C CA . THR A 1 95 ? 13.239 -5.538 -20.775 1.00 57.00 95 THR A CA 1
ATOM 739 C C . THR A 1 95 ? 12.753 -6.942 -20.442 1.00 57.00 95 THR A C 1
ATOM 741 O O . THR A 1 95 ? 12.012 -7.171 -19.493 1.00 57.00 95 THR A O 1
ATOM 744 N N . LYS A 1 96 ? 13.166 -7.933 -21.239 1.00 52.66 96 LYS A N 1
ATOM 745 C CA . LYS A 1 96 ? 12.790 -9.338 -20.999 1.00 52.66 96 LYS A CA 1
ATOM 746 C C . LYS A 1 96 ? 13.224 -9.880 -19.624 1.00 52.66 96 LYS A C 1
ATOM 748 O O . LYS A 1 96 ? 12.772 -10.959 -19.280 1.00 52.66 96 LYS A O 1
ATOM 753 N N . ASN A 1 97 ? 14.045 -9.160 -18.845 1.00 54.34 97 ASN A N 1
ATOM 754 C CA . ASN A 1 97 ? 14.564 -9.586 -17.538 1.00 54.34 9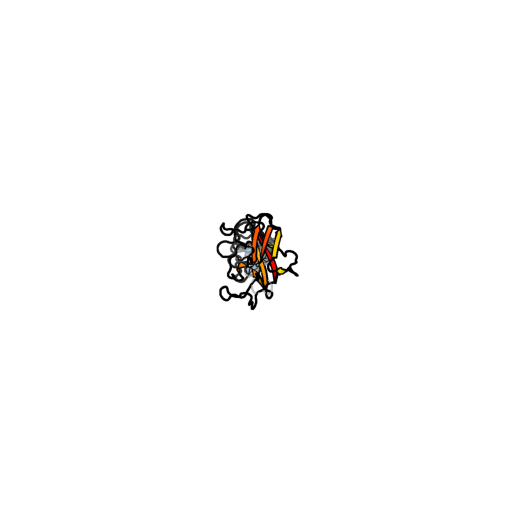7 ASN A CA 1
ATOM 755 C C . ASN A 1 97 ? 14.853 -8.406 -16.571 1.00 54.34 97 ASN A C 1
ATOM 757 O O . ASN A 1 97 ? 15.989 -8.240 -16.137 1.00 54.34 97 ASN A O 1
ATOM 761 N N . GLY A 1 98 ? 13.858 -7.578 -16.229 1.00 56.06 98 GLY A N 1
ATOM 762 C CA . GLY A 1 98 ? 13.974 -6.659 -15.079 1.00 56.06 98 GLY A CA 1
ATOM 763 C C . GLY A 1 98 ? 14.871 -5.438 -15.296 1.00 56.06 98 GLY A C 1
ATOM 764 O O . GLY A 1 98 ? 15.715 -5.134 -14.457 1.00 56.06 98 GLY A O 1
ATOM 765 N N . GLY A 1 99 ? 14.705 -4.741 -16.421 1.00 64.19 99 GLY A N 1
ATOM 766 C CA . GLY A 1 99 ? 15.419 -3.487 -16.630 1.00 64.19 99 GLY A CA 1
ATOM 767 C C . GLY A 1 99 ? 14.918 -2.405 -15.681 1.00 64.19 99 GLY A C 1
ATOM 768 O O . GLY A 1 99 ? 13.718 -2.252 -15.460 1.00 64.19 99 GLY A O 1
ATOM 769 N N . GLU A 1 100 ? 15.860 -1.664 -15.119 1.00 70.75 100 GLU A N 1
ATOM 770 C CA . GLU A 1 100 ? 15.599 -0.542 -14.231 1.00 70.75 100 GLU A CA 1
ATOM 771 C C . GLU A 1 100 ? 15.603 0.757 -15.043 1.00 70.75 100 GLU A C 1
ATOM 773 O O . GLU A 1 100 ? 16.528 1.017 -15.813 1.00 70.75 100 GLU A O 1
ATOM 778 N N . ILE A 1 101 ? 14.572 1.581 -14.865 1.00 74.94 101 ILE A N 1
ATOM 779 C CA . ILE A 1 101 ? 14.620 2.995 -15.238 1.00 74.94 101 ILE A CA 1
ATOM 780 C C . ILE A 1 101 ? 14.907 3.744 -13.939 1.00 74.94 101 ILE A C 1
ATOM 782 O O . ILE A 1 101 ? 14.064 3.761 -13.044 1.00 74.94 101 ILE A O 1
ATOM 786 N N . SER A 1 102 ? 16.103 4.313 -13.816 1.00 75.50 102 SER A N 1
ATOM 787 C CA . SER A 1 102 ? 16.545 5.039 -12.624 1.00 75.50 102 SER A CA 1
ATOM 788 C C . SER A 1 102 ? 16.615 6.549 -12.876 1.00 75.50 102 SER A C 1
ATOM 790 O O . SER A 1 102 ? 16.766 7.002 -14.011 1.00 75.50 102 SER A O 1
ATOM 792 N N . GLY A 1 103 ? 16.486 7.335 -11.803 1.00 78.56 103 GLY A N 1
ATOM 793 C CA . GLY A 1 103 ? 16.447 8.801 -11.846 1.00 78.56 103 GLY A CA 1
ATOM 794 C C . GLY A 1 103 ? 15.032 9.386 -11.798 1.00 78.56 103 GLY A C 1
ATOM 795 O O . GLY A 1 103 ? 14.076 8.708 -11.419 1.00 78.56 103 GLY A O 1
ATOM 796 N N . ASP A 1 104 ? 14.909 10.663 -12.165 1.00 81.38 104 ASP A N 1
ATOM 797 C CA . ASP A 1 104 ? 13.628 11.374 -12.174 1.00 81.38 104 ASP A CA 1
ATOM 798 C C . ASP A 1 104 ? 12.824 11.030 -13.434 1.00 81.38 104 ASP A C 1
ATOM 800 O O . ASP A 1 104 ? 13.229 11.333 -14.559 1.00 81.38 104 ASP A O 1
ATOM 804 N N . ILE A 1 105 ? 11.647 10.431 -13.245 1.00 82.06 105 ILE A N 1
ATOM 805 C CA . ILE A 1 105 ? 10.729 10.080 -14.332 1.00 82.06 105 ILE A CA 1
ATOM 806 C C . ILE A 1 105 ? 9.546 11.052 -14.312 1.00 82.06 105 ILE A C 1
ATOM 808 O O . ILE A 1 105 ? 8.755 11.061 -13.370 1.00 82.06 105 ILE A O 1
ATOM 812 N N . ASN A 1 106 ? 9.394 11.852 -15.372 1.00 82.88 106 ASN A N 1
ATOM 813 C CA . ASN A 1 106 ? 8.248 12.745 -15.554 1.00 82.88 106 ASN A CA 1
ATOM 814 C C . ASN A 1 106 ? 7.320 12.220 -16.661 1.00 82.88 106 ASN A C 1
ATOM 816 O O . ASN A 1 106 ? 7.696 12.210 -17.834 1.00 82.88 106 ASN A O 1
ATOM 820 N N . ILE A 1 107 ? 6.101 11.810 -16.298 1.00 83.06 107 ILE A N 1
ATOM 821 C CA . ILE A 1 107 ? 5.083 11.321 -17.238 1.00 83.06 107 ILE A CA 1
ATOM 822 C C . ILE A 1 107 ? 3.982 12.371 -17.370 1.00 83.06 107 ILE A C 1
ATOM 824 O O . ILE A 1 107 ? 3.244 12.639 -16.431 1.00 83.06 107 ILE A O 1
ATOM 828 N N . ILE A 1 108 ? 3.864 12.957 -18.564 1.00 81.69 108 ILE A N 1
ATOM 829 C CA . ILE A 1 108 ? 2.973 14.104 -18.833 1.00 81.69 108 ILE A CA 1
ATOM 830 C C . ILE A 1 108 ? 1.506 13.682 -19.022 1.00 81.69 108 ILE A C 1
ATOM 832 O O . ILE A 1 108 ? 0.598 14.500 -18.889 1.00 81.69 108 ILE A O 1
ATOM 836 N N . ARG A 1 109 ? 1.262 12.417 -19.376 1.00 84.94 109 ARG A N 1
ATOM 837 C CA . ARG A 1 109 ? -0.085 11.884 -19.623 1.00 84.94 109 ARG A CA 1
ATOM 838 C C . ARG A 1 109 ? -0.378 10.720 -18.686 1.00 84.94 109 ARG A C 1
ATOM 840 O O . ARG A 1 109 ? -0.456 10.907 -17.480 1.00 84.94 109 ARG A O 1
ATOM 847 N N . ASN A 1 110 ? -0.523 9.526 -19.245 1.00 80.44 110 ASN A N 1
ATOM 848 C CA . ASN A 1 110 ? -0.957 8.350 -18.515 1.00 80.44 110 ASN A CA 1
ATOM 849 C C . ASN A 1 110 ? 0.239 7.444 -18.232 1.00 80.44 110 ASN A C 1
ATOM 851 O O . ASN A 1 110 ? 1.098 7.250 -19.092 1.00 80.44 110 ASN A O 1
ATOM 855 N N . MET A 1 111 ? 0.244 6.860 -17.038 1.00 83.56 111 MET A N 1
ATOM 856 C CA . MET A 1 111 ? 1.103 5.748 -16.657 1.00 83.56 111 MET A CA 1
ATOM 857 C C . MET A 1 111 ? 0.193 4.554 -16.371 1.00 83.56 111 MET A C 1
ATOM 859 O O . MET A 1 111 ? -0.727 4.665 -15.563 1.00 83.56 111 MET A O 1
ATOM 863 N N . THR A 1 112 ? 0.439 3.420 -17.023 1.00 80.56 112 THR A N 1
ATOM 864 C CA . THR A 1 112 ? -0.223 2.152 -16.697 1.00 80.56 112 THR A CA 1
ATOM 865 C C . THR A 1 112 ? 0.828 1.204 -16.150 1.00 80.56 112 THR A C 1
ATOM 867 O O . THR A 1 112 ? 1.808 0.920 -16.833 1.00 80.56 112 THR A O 1
ATOM 870 N N . ILE A 1 113 ? 0.629 0.716 -14.925 1.00 81.31 113 ILE A N 1
ATOM 871 C CA . ILE A 1 113 ? 1.484 -0.305 -14.321 1.00 81.31 113 ILE A CA 1
ATOM 872 C C . ILE A 1 113 ? 0.648 -1.571 -14.161 1.00 81.31 113 ILE A C 1
ATOM 874 O O . ILE A 1 113 ? -0.307 -1.601 -13.390 1.00 81.31 113 ILE A O 1
ATOM 878 N N . SER A 1 114 ? 0.991 -2.609 -14.918 1.00 74.38 114 SER A N 1
ATOM 879 C CA . SER A 1 114 ? 0.391 -3.935 -14.783 1.00 74.38 114 SER A CA 1
ATOM 880 C C . SER A 1 114 ? 1.230 -4.794 -13.837 1.00 74.38 114 SER A C 1
ATOM 882 O O . SER A 1 114 ? 2.431 -4.946 -14.056 1.00 74.38 114 SER A O 1
ATOM 884 N N . GLY A 1 115 ? 0.601 -5.394 -12.826 1.00 75.00 115 GLY A N 1
ATOM 885 C CA . GLY A 1 115 ? 1.263 -6.262 -11.848 1.00 75.00 115 GLY A CA 1
ATOM 886 C C . GLY A 1 115 ? 1.588 -5.566 -10.524 1.00 75.00 115 GLY A C 1
ATOM 887 O O . GLY A 1 115 ? 1.052 -4.505 -10.205 1.00 75.00 115 GLY A O 1
ATOM 888 N N . ASN A 1 116 ? 2.453 -6.191 -9.725 1.00 76.94 116 ASN A N 1
ATOM 889 C CA . ASN A 1 116 ? 2.770 -5.714 -8.379 1.00 76.94 116 ASN A CA 1
ATOM 890 C C . ASN A 1 116 ? 3.733 -4.519 -8.428 1.00 76.94 116 ASN A C 1
ATOM 892 O O . ASN A 1 116 ? 4.792 -4.602 -9.045 1.00 76.94 116 ASN A O 1
ATOM 896 N N . THR A 1 117 ? 3.398 -3.441 -7.714 1.00 79.50 117 THR A N 1
ATOM 897 C CA . THR A 1 117 ? 4.243 -2.242 -7.582 1.00 79.50 117 THR A CA 1
ATOM 898 C C . THR A 1 117 ? 4.657 -2.051 -6.129 1.00 79.50 117 THR A C 1
ATOM 900 O O . THR A 1 117 ? 3.807 -2.093 -5.242 1.00 79.50 117 THR A O 1
ATOM 903 N N . ASN A 1 118 ? 5.946 -1.803 -5.878 1.00 78.44 118 ASN A N 1
ATOM 904 C CA . ASN A 1 118 ? 6.436 -1.383 -4.565 1.00 78.44 118 ASN A CA 1
ATOM 905 C C . ASN A 1 118 ? 6.924 0.072 -4.627 1.00 78.44 118 ASN A C 1
ATOM 907 O O . ASN A 1 118 ? 7.767 0.401 -5.458 1.00 78.44 118 ASN A O 1
ATOM 911 N N . VAL A 1 119 ? 6.414 0.932 -3.740 1.00 82.06 119 VAL A N 1
ATOM 912 C CA . VAL A 1 119 ? 6.824 2.339 -3.625 1.00 82.06 119 VAL A CA 1
ATOM 913 C C . VAL A 1 119 ? 7.557 2.527 -2.300 1.00 82.06 119 VAL A C 1
ATOM 915 O O . VAL A 1 119 ? 6.944 2.653 -1.242 1.00 82.06 119 VAL A O 1
ATOM 918 N N . ASN A 1 120 ? 8.888 2.565 -2.360 1.00 75.44 120 ASN A N 1
ATOM 919 C CA . ASN A 1 120 ? 9.735 2.856 -1.205 1.00 75.44 120 ASN A CA 1
ATOM 920 C C . ASN A 1 120 ? 9.943 4.376 -1.104 1.00 75.44 120 ASN A C 1
ATOM 922 O O . ASN A 1 120 ? 10.869 4.920 -1.699 1.00 75.44 120 ASN A O 1
ATOM 926 N N . GLY A 1 121 ? 9.060 5.075 -0.388 1.00 75.94 121 GLY A N 1
ATOM 927 C CA . GLY A 1 121 ? 9.137 6.527 -0.217 1.00 75.94 121 GLY A CA 1
ATOM 928 C C . GLY A 1 121 ? 7.768 7.177 -0.044 1.00 75.94 121 GLY A C 1
ATOM 929 O O . GLY A 1 121 ? 6.813 6.536 0.391 1.00 75.94 121 GLY A O 1
ATOM 930 N N . ASN A 1 122 ? 7.676 8.461 -0.392 1.00 75.56 122 ASN A N 1
ATOM 931 C CA . ASN A 1 122 ? 6.421 9.206 -0.335 1.00 75.56 122 ASN A CA 1
ATOM 932 C C . ASN A 1 122 ? 5.686 9.120 -1.677 1.00 75.56 122 ASN A C 1
ATOM 934 O O . ASN A 1 122 ? 6.257 9.447 -2.715 1.00 75.56 122 ASN A O 1
ATOM 938 N N . LEU A 1 123 ? 4.399 8.773 -1.642 1.00 80.38 123 LEU A N 1
ATOM 939 C CA . LEU A 1 123 ? 3.482 8.925 -2.770 1.00 80.38 123 LEU A CA 1
ATOM 940 C C . LEU A 1 123 ? 2.597 10.152 -2.525 1.00 80.38 123 LEU A C 1
ATOM 942 O O . LEU A 1 123 ? 1.850 10.192 -1.549 1.00 80.38 123 LEU A O 1
ATOM 946 N N . LYS A 1 124 ? 2.668 11.150 -3.411 1.00 74.31 124 LYS A N 1
ATOM 947 C CA . LYS A 1 124 ? 1.755 12.300 -3.409 1.00 74.31 124 LYS A CA 1
ATOM 948 C C . LYS A 1 124 ? 0.861 12.233 -4.643 1.00 74.31 124 LYS A C 1
ATOM 950 O O . LYS A 1 124 ? 1.312 12.538 -5.743 1.00 74.31 124 LYS A O 1
ATOM 955 N N . GLN A 1 125 ? -0.398 11.856 -4.451 1.00 72.75 125 GLN A N 1
ATOM 956 C CA . GLN A 1 125 ? -1.404 11.795 -5.509 1.00 72.75 125 GLN A CA 1
ATOM 957 C C . GLN A 1 125 ? -2.389 12.957 -5.368 1.00 72.75 125 GLN A C 1
ATOM 959 O O . GLN A 1 125 ? -2.981 13.149 -4.310 1.00 72.75 125 GLN A O 1
ATOM 964 N N . ASN A 1 126 ? -2.580 13.714 -6.449 1.00 66.00 126 ASN A N 1
ATOM 965 C CA . ASN A 1 126 ? -3.611 14.745 -6.548 1.00 66.00 126 ASN A CA 1
ATOM 966 C C . ASN A 1 126 ? -4.653 14.264 -7.575 1.00 66.00 126 ASN A C 1
ATOM 968 O O . ASN A 1 126 ? -4.337 14.195 -8.759 1.00 66.00 126 ASN A O 1
ATOM 972 N N . GLY A 1 127 ? -5.867 13.915 -7.134 1.00 57.44 127 GLY A N 1
ATOM 973 C CA . GLY A 1 127 ? -6.934 13.377 -7.997 1.00 57.44 127 GLY A CA 1
ATOM 974 C C . GLY A 1 127 ? -7.401 11.974 -7.584 1.00 57.44 127 GLY A C 1
ATOM 975 O O . GLY A 1 127 ? -6.601 11.125 -7.195 1.00 57.44 127 GLY A O 1
ATOM 976 N N . VAL A 1 128 ? -8.720 11.764 -7.620 1.00 62.12 128 VAL A N 1
ATOM 977 C CA . VAL A 1 128 ? -9.449 10.655 -6.979 1.00 62.12 128 VAL A CA 1
ATOM 978 C C . VAL A 1 128 ? -9.345 9.346 -7.771 1.00 62.12 128 VAL A C 1
ATOM 980 O O . VAL A 1 128 ? -9.824 9.280 -8.899 1.00 62.12 128 VAL A O 1
ATOM 983 N N . ASN A 1 129 ? -8.726 8.334 -7.149 1.00 53.50 129 ASN A N 1
ATOM 984 C CA . ASN A 1 129 ? -9.077 6.898 -7.120 1.00 53.50 129 ASN A CA 1
ATOM 985 C C . ASN A 1 129 ? -7.802 6.073 -6.885 1.00 53.50 129 ASN A C 1
ATOM 987 O O . ASN A 1 129 ? -7.031 5.826 -7.807 1.00 53.50 129 ASN A O 1
ATOM 991 N N . VAL A 1 130 ? -7.561 5.690 -5.628 1.00 58.28 130 VAL A N 1
ATOM 992 C CA . VAL A 1 130 ? -6.381 4.900 -5.217 1.00 58.28 130 VAL A CA 1
ATOM 993 C C . VAL A 1 130 ? -6.698 3.399 -5.181 1.00 58.28 130 VAL A C 1
ATOM 995 O O . VAL A 1 130 ? -5.801 2.576 -5.318 1.00 58.28 130 VAL A O 1
ATOM 998 N N . PHE A 1 131 ? -7.970 3.018 -5.036 1.00 57.38 131 PHE A N 1
ATOM 999 C CA . PHE A 1 131 ? -8.364 1.623 -4.848 1.00 57.38 131 PHE A CA 1
ATOM 1000 C C . PHE A 1 131 ? -9.687 1.349 -5.555 1.00 57.38 131 PHE A C 1
ATOM 1002 O O . PHE A 1 131 ? -10.752 1.680 -5.036 1.00 57.38 131 PHE A O 1
ATOM 1009 N N . THR A 1 132 ? -9.636 0.744 -6.736 1.00 53.28 132 THR A N 1
ATOM 1010 C CA . THR A 1 132 ? -10.833 0.203 -7.382 1.00 53.28 132 THR A CA 1
ATOM 1011 C C . THR A 1 132 ? -10.788 -1.319 -7.332 1.00 53.28 132 THR A C 1
ATOM 1013 O O . THR A 1 132 ? -9.829 -1.944 -7.773 1.00 53.28 132 THR A O 1
ATOM 1016 N N . GLU A 1 133 ? -11.868 -1.857 -6.768 1.00 46.19 133 GLU A N 1
ATOM 1017 C CA . GLU A 1 133 ? -12.406 -3.217 -6.907 1.00 46.19 133 GLU A CA 1
ATOM 1018 C C . GLU A 1 133 ? -11.931 -4.309 -5.930 1.00 46.19 133 GLU A C 1
ATOM 1020 O O . GLU A 1 133 ? -12.814 -4.916 -5.335 1.00 46.19 133 GLU A O 1
ATOM 1025 N N . ASP A 1 134 ? -10.646 -4.472 -5.584 1.00 50.84 134 ASP A N 1
ATOM 1026 C CA . ASP A 1 134 ? -10.229 -5.627 -4.748 1.00 50.84 134 ASP A CA 1
ATOM 1027 C C . ASP A 1 134 ? -9.301 -5.293 -3.555 1.00 50.84 134 ASP A C 1
ATOM 1029 O O . ASP A 1 134 ? -8.096 -5.532 -3.571 1.00 50.84 134 ASP A O 1
ATOM 1033 N N . GLY A 1 135 ? -9.883 -4.786 -2.461 1.00 49.00 135 GLY A N 1
ATOM 1034 C CA . GLY A 1 135 ? -9.378 -5.051 -1.099 1.00 49.00 135 GLY A CA 1
ATOM 1035 C C . GLY A 1 135 ? -7.956 -4.590 -0.732 1.00 49.00 135 GLY A C 1
ATOM 1036 O O . GLY A 1 135 ? -7.203 -5.353 -0.126 1.00 49.00 135 GLY A O 1
ATOM 1037 N N . GLY A 1 136 ? -7.586 -3.337 -1.011 1.00 50.41 136 GLY A N 1
ATOM 1038 C CA . GLY A 1 136 ? -6.347 -2.754 -0.481 1.00 50.41 136 GLY A CA 1
ATOM 1039 C C . GLY A 1 136 ? -6.365 -2.648 1.053 1.00 50.41 136 GLY A C 1
ATOM 1040 O O . GLY A 1 136 ? -7.077 -1.819 1.613 1.00 50.41 136 GLY A O 1
ATOM 1041 N N . VAL A 1 137 ? -5.573 -3.468 1.754 1.00 51.94 137 VAL A N 1
ATOM 1042 C CA . VAL A 1 137 ? -5.443 -3.412 3.223 1.00 51.94 137 VAL A CA 1
ATOM 1043 C C . VAL A 1 137 ? -4.359 -2.409 3.621 1.00 51.94 137 VAL A C 1
ATOM 1045 O O . VAL A 1 137 ? -3.165 -2.671 3.472 1.00 51.94 137 VAL A O 1
ATOM 1048 N N . VAL A 1 138 ? -4.757 -1.283 4.215 1.00 56.25 138 VAL A N 1
ATOM 1049 C CA . VAL A 1 138 ? -3.825 -0.351 4.867 1.00 56.25 138 VAL A CA 1
ATOM 1050 C C . VAL A 1 138 ? -3.488 -0.880 6.264 1.00 56.25 138 VAL A C 1
ATOM 1052 O O . VAL A 1 138 ? -4.314 -0.859 7.170 1.00 56.25 138 VAL A O 1
ATOM 1055 N N . THR A 1 139 ? -2.275 -1.402 6.446 1.00 47.47 139 THR A N 1
ATOM 1056 C CA . THR A 1 139 ? -1.920 -2.223 7.623 1.00 47.47 139 THR A CA 1
ATOM 1057 C C . THR A 1 139 ? -1.233 -1.458 8.769 1.00 47.47 139 THR A C 1
ATOM 1059 O O . THR A 1 139 ? -0.893 -2.064 9.785 1.00 47.47 139 THR A O 1
ATOM 1062 N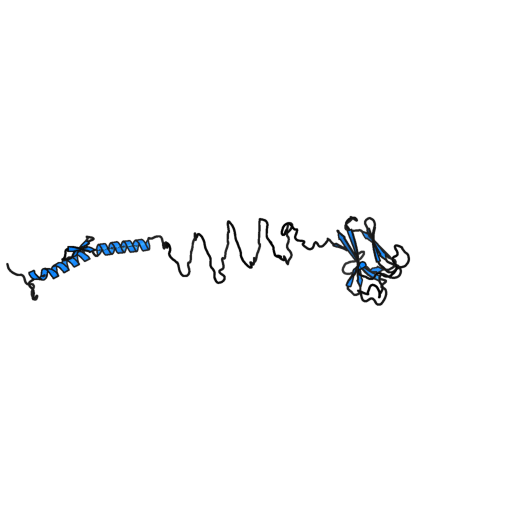 N . ARG A 1 140 ? -0.980 -0.143 8.646 1.00 49.06 140 ARG A N 1
ATOM 1063 C CA . ARG A 1 140 ? -0.258 0.673 9.656 1.00 49.06 140 ARG A CA 1
ATOM 1064 C C . ARG A 1 140 ? -0.810 2.097 9.782 1.00 49.06 140 ARG A C 1
ATOM 1066 O O . ARG A 1 140 ? -1.575 2.527 8.934 1.00 49.06 140 ARG A O 1
ATOM 1073 N N . ARG A 1 141 ? -0.386 2.813 10.845 1.00 45.56 141 ARG A N 1
ATOM 1074 C CA . ARG A 1 141 ? -0.742 4.213 11.178 1.00 45.56 141 ARG A CA 1
ATOM 1075 C C . ARG A 1 141 ? -0.669 5.129 9.947 1.00 45.56 141 ARG A C 1
ATOM 1077 O O . ARG A 1 141 ? 0.399 5.635 9.613 1.00 45.56 141 ARG A O 1
ATOM 1084 N N . THR A 1 142 ? -1.809 5.362 9.318 1.00 52.59 142 THR A N 1
ATOM 1085 C CA . THR A 1 142 ? -2.005 6.351 8.257 1.00 52.59 142 THR A CA 1
ATOM 1086 C C . THR A 1 142 ? -2.765 7.542 8.815 1.00 52.59 142 THR A C 1
ATOM 1088 O O . THR A 1 142 ? -3.844 7.378 9.378 1.00 52.59 142 THR A O 1
ATOM 1091 N N . ASN A 1 143 ? -2.218 8.742 8.625 1.00 48.78 143 ASN A N 1
ATOM 1092 C CA . ASN A 1 143 ? -2.925 9.996 8.868 1.00 48.78 143 ASN A CA 1
ATOM 1093 C C . ASN A 1 143 ? -3.546 10.449 7.543 1.00 48.78 143 ASN A C 1
ATOM 1095 O O . ASN A 1 143 ? -2.943 11.234 6.814 1.00 48.78 143 ASN A O 1
ATOM 1099 N N . PHE A 1 144 ? -4.721 9.922 7.203 1.00 54.53 144 PHE A N 1
ATOM 1100 C CA . PHE A 1 144 ? -5.521 10.528 6.142 1.00 54.53 144 PHE A CA 1
ATOM 1101 C C . PHE A 1 144 ? -6.108 11.832 6.692 1.00 54.53 144 PHE A C 1
ATOM 1103 O O . PHE A 1 144 ? -6.760 11.830 7.733 1.00 54.53 144 PHE A O 1
ATOM 1110 N N . THR A 1 145 ? -5.832 12.959 6.038 1.00 49.66 145 THR A N 1
ATOM 1111 C CA . THR A 1 145 ? -6.392 14.271 6.412 1.00 49.66 145 THR A CA 1
ATOM 1112 C C . THR A 1 145 ? -7.837 14.460 5.941 1.00 49.66 145 THR A C 1
ATOM 1114 O O . THR A 1 145 ? -8.443 15.472 6.275 1.00 49.66 145 THR A O 1
ATOM 1117 N N . ASP A 1 146 ? -8.379 13.505 5.179 1.00 52.12 146 ASP A N 1
ATOM 1118 C CA . ASP A 1 146 ? -9.752 13.489 4.663 1.00 52.12 146 ASP A CA 1
ATOM 1119 C C . ASP A 1 146 ? -10.291 12.041 4.613 1.00 52.12 146 ASP A C 1
ATOM 1121 O O . ASP A 1 146 ? -9.533 11.088 4.826 1.00 52.12 146 ASP A O 1
ATOM 1125 N N . LYS A 1 147 ? -11.592 11.861 4.354 1.00 50.75 147 LYS A N 1
ATOM 1126 C CA . LYS A 1 147 ? -12.252 10.548 4.304 1.00 50.75 147 LYS A CA 1
ATOM 1127 C C . LYS A 1 147 ? -11.630 9.664 3.222 1.00 50.75 147 LYS A C 1
ATOM 1129 O O . LYS A 1 147 ? -11.633 10.003 2.040 1.00 50.75 147 LYS A O 1
ATOM 1134 N N . LEU A 1 148 ? -11.140 8.490 3.616 1.00 58.16 148 LEU A N 1
ATOM 1135 C CA . LEU A 1 148 ? -10.782 7.445 2.665 1.00 58.16 148 LEU A CA 1
ATOM 1136 C C . LEU A 1 148 ? -12.082 6.862 2.099 1.00 58.16 148 LEU A C 1
ATOM 1138 O O . LEU A 1 148 ? -12.793 6.147 2.801 1.00 58.16 148 LEU A O 1
ATOM 1142 N N . GLN A 1 149 ? -12.406 7.189 0.851 1.00 53.59 149 GLN A N 1
ATOM 1143 C CA . GLN A 1 149 ? -13.588 6.666 0.169 1.00 53.59 149 GLN A CA 1
ATOM 1144 C C . GLN A 1 149 ? -13.186 5.588 -0.837 1.00 53.59 149 GLN A C 1
ATOM 1146 O O . GLN A 1 149 ? -12.302 5.801 -1.667 1.00 53.59 149 GLN A O 1
ATOM 1151 N N . GLN A 1 150 ? -13.856 4.439 -0.775 1.00 55.34 150 GLN A N 1
ATOM 1152 C CA . GLN A 1 150 ? -13.789 3.388 -1.785 1.00 55.34 150 GLN A CA 1
ATOM 1153 C C . GLN A 1 150 ? -15.177 3.271 -2.417 1.00 55.34 150 GLN A C 1
ATOM 1155 O O . GLN A 1 150 ? -16.150 3.001 -1.719 1.00 55.34 150 GLN A O 1
ATOM 1160 N N . ASN A 1 151 ? -15.285 3.491 -3.731 1.00 48.44 151 ASN A N 1
ATOM 1161 C CA . ASN A 1 151 ? -16.547 3.387 -4.479 1.00 48.44 151 ASN A CA 1
ATOM 1162 C C . ASN A 1 151 ? -17.719 4.154 -3.835 1.00 48.44 151 ASN A C 1
ATOM 1164 O O . ASN A 1 151 ? -18.804 3.607 -3.661 1.00 48.44 151 ASN A O 1
ATOM 1168 N N . SER A 1 152 ? -17.491 5.412 -3.442 1.00 50.88 152 SER A N 1
ATOM 1169 C CA . SER A 1 152 ? -18.501 6.265 -2.785 1.00 50.88 152 SER A CA 1
ATOM 1170 C C . SER A 1 152 ? -19.010 5.754 -1.429 1.00 50.88 152 SER A C 1
ATOM 1172 O O . SER A 1 152 ? -19.957 6.316 -0.880 1.00 50.88 152 SER A O 1
ATOM 1174 N N . HIS A 1 153 ? -18.358 4.741 -0.858 1.00 45.25 153 HIS A N 1
ATOM 1175 C CA . HIS A 1 153 ? -18.521 4.333 0.527 1.00 45.25 153 HIS A CA 1
ATOM 1176 C C . HIS A 1 153 ? -17.323 4.818 1.343 1.00 45.25 153 HIS A C 1
ATOM 1178 O O . HIS A 1 153 ? -16.171 4.682 0.925 1.00 45.25 153 HIS A O 1
ATOM 1184 N N . ASP A 1 154 ? -17.592 5.385 2.516 1.00 55.56 154 ASP A N 1
ATOM 1185 C CA . ASP A 1 154 ? -16.545 5.657 3.495 1.00 55.56 154 ASP A CA 1
ATOM 1186 C C . ASP A 1 154 ? -15.939 4.307 3.919 1.00 55.56 154 ASP A C 1
ATOM 1188 O O . ASP A 1 154 ? -16.652 3.398 4.352 1.00 55.56 154 ASP A O 1
ATOM 1192 N N . VAL A 1 155 ? -14.622 4.150 3.764 1.00 60.16 155 VAL A N 1
ATOM 1193 C CA . VAL A 1 155 ? -13.909 2.992 4.304 1.00 60.16 155 VAL A CA 1
ATOM 1194 C C . VAL A 1 155 ? -13.949 3.143 5.816 1.00 60.16 155 VAL A C 1
ATOM 1196 O O . VAL A 1 155 ? -13.282 4.018 6.371 1.00 60.16 155 VAL A O 1
ATOM 1199 N N . LEU A 1 156 ? -14.754 2.308 6.476 1.00 53.00 156 LEU A N 1
ATOM 1200 C CA . LEU A 1 156 ? -14.785 2.200 7.930 1.00 53.00 156 LEU A CA 1
ATOM 1201 C C . LEU A 1 156 ? -13.385 1.807 8.409 1.00 53.00 156 LEU A C 1
ATOM 1203 O O . LEU A 1 156 ? -13.026 0.630 8.475 1.00 53.00 156 LEU A O 1
ATOM 1207 N N . THR A 1 157 ? -12.585 2.801 8.782 1.00 53.16 157 THR A N 1
ATOM 1208 C CA . THR A 1 157 ? -11.623 2.584 9.852 1.00 53.16 157 THR A CA 1
ATOM 1209 C C . THR A 1 157 ? -12.468 2.212 11.064 1.00 53.16 157 THR A C 1
ATOM 1211 O O . THR A 1 157 ? -13.557 2.752 11.246 1.00 53.16 157 THR A O 1
ATOM 1214 N N . SER A 1 158 ? -12.058 1.213 11.844 1.00 52.88 158 SER A N 1
ATOM 1215 C CA . SER A 1 158 ? -12.768 0.894 13.080 1.00 52.88 158 SER A CA 1
ATOM 1216 C C . SER A 1 158 ? -12.801 2.169 13.919 1.00 52.88 158 SER A C 1
ATOM 1218 O O . SER A 1 158 ? -11.778 2.532 14.506 1.00 52.88 158 SER A O 1
ATOM 1220 N N . GLU A 1 159 ? -13.924 2.885 13.923 1.00 48.88 159 GLU A N 1
ATOM 1221 C CA . GLU A 1 159 ? -14.088 4.031 14.794 1.00 48.88 159 GLU A CA 1
ATOM 1222 C C . GLU A 1 159 ? -14.046 3.459 16.205 1.00 48.88 159 GLU A C 1
ATOM 1224 O O . GLU A 1 159 ? -14.979 2.814 16.687 1.00 48.88 159 GLU A O 1
ATOM 1229 N N . SER A 1 160 ? -12.896 3.604 16.860 1.00 54.78 160 SER A N 1
ATOM 1230 C CA . SER A 1 160 ? -12.837 3.437 18.295 1.00 54.78 160 SER A CA 1
ATOM 1231 C C . SER A 1 160 ? -13.719 4.544 18.845 1.00 54.78 160 SER A C 1
ATOM 1233 O O . SER A 1 160 ? -13.298 5.703 18.848 1.00 54.78 160 SER A O 1
ATOM 1235 N N . PHE A 1 161 ? -14.945 4.212 19.255 1.00 60.38 161 PHE A N 1
ATOM 1236 C CA . PHE A 1 161 ? -15.773 5.147 20.005 1.00 60.38 161 PHE A CA 1
ATOM 1237 C C . PHE A 1 161 ? -14.892 5.755 21.101 1.00 60.38 161 PHE A C 1
ATOM 1239 O O . PHE A 1 161 ? -14.259 4.988 21.842 1.00 60.38 161 PHE A O 1
ATOM 1246 N N . PRO A 1 162 ? -14.762 7.092 21.172 1.00 67.69 162 PRO A N 1
ATOM 1247 C CA . PRO A 1 162 ? -13.906 7.710 22.163 1.00 67.69 162 PRO A CA 1
ATOM 1248 C C . PRO A 1 162 ? -14.361 7.239 23.545 1.00 67.69 162 PRO A C 1
ATOM 1250 O O . PRO A 1 162 ? -15.498 7.480 23.958 1.00 67.69 162 PRO A O 1
ATOM 1253 N N . GLN A 1 163 ? -13.475 6.503 24.218 1.00 83.81 163 GLN A N 1
ATOM 1254 C CA . GLN A 1 163 ? -13.707 5.975 25.554 1.00 83.81 163 GLN A CA 1
ATOM 1255 C C . GLN A 1 163 ? -12.806 6.694 26.549 1.00 83.81 163 GLN A C 1
ATOM 1257 O O . GLN A 1 163 ? -11.619 6.908 26.293 1.00 83.81 163 GLN A O 1
ATOM 1262 N N . GLN A 1 164 ? -13.360 7.016 27.709 1.00 89.50 164 GLN A N 1
ATOM 1263 C CA . GLN A 1 164 ? -12.607 7.505 28.850 1.00 89.50 164 GLN A CA 1
ATOM 1264 C C . GLN A 1 164 ? -12.667 6.477 29.972 1.00 89.50 164 GLN A C 1
ATOM 1266 O O . GLN A 1 164 ? -13.726 5.932 30.287 1.00 89.50 164 GLN A O 1
ATOM 1271 N N . LEU A 1 165 ? -11.506 6.208 30.563 1.00 92.75 165 LEU A N 1
ATOM 1272 C CA . LEU A 1 165 ? -11.365 5.289 31.680 1.00 92.75 165 LEU A CA 1
ATOM 1273 C C . LEU A 1 165 ? -11.217 6.093 32.968 1.00 92.75 165 LEU A C 1
ATOM 1275 O O . LEU A 1 165 ? -10.335 6.944 33.070 1.00 92.75 165 LEU A O 1
ATOM 1279 N N . LEU A 1 166 ? -12.080 5.821 33.938 1.00 95.44 166 LEU A N 1
ATOM 1280 C CA . LEU A 1 166 ? -12.088 6.485 35.234 1.00 95.44 166 LEU A CA 1
ATOM 1281 C C . LEU A 1 166 ? -11.703 5.492 36.327 1.00 95.44 166 LEU A C 1
ATOM 1283 O O . LEU A 1 166 ? -12.203 4.365 36.352 1.00 95.44 166 LEU A O 1
ATOM 1287 N N . TYR A 1 167 ? -10.863 5.949 37.252 1.00 96.31 167 TYR A N 1
ATOM 1288 C CA . TYR A 1 167 ? -10.478 5.246 38.475 1.00 96.31 167 TYR A CA 1
ATOM 1289 C C . TYR A 1 167 ? -10.945 6.090 39.662 1.00 96.31 167 TYR A C 1
ATOM 1291 O O . TYR A 1 167 ? -10.187 6.927 40.152 1.00 96.31 167 TYR A O 1
ATOM 1299 N N . PRO A 1 168 ? -12.217 5.976 40.079 1.00 94.00 168 PRO A N 1
ATOM 1300 C CA . PRO A 1 168 ? -12.746 6.853 41.112 1.00 94.00 168 PRO A CA 1
ATOM 1301 C C . PRO A 1 168 ? -11.980 6.637 42.417 1.00 94.00 168 PRO A C 1
ATOM 1303 O O . PRO A 1 168 ? -11.849 5.502 42.862 1.00 94.00 168 PRO A O 1
ATOM 1306 N N . ASN A 1 169 ? -11.453 7.722 42.989 1.00 92.44 169 ASN A N 1
ATOM 1307 C CA . ASN A 1 169 ? -10.615 7.729 44.197 1.00 92.44 169 ASN A CA 1
ATOM 1308 C C . ASN A 1 169 ? -9.333 6.869 44.129 1.00 92.44 169 ASN A C 1
ATOM 1310 O O . ASN A 1 169 ? -8.708 6.632 45.160 1.00 92.44 169 ASN A O 1
ATOM 1314 N N . GLY A 1 170 ? -8.916 6.429 42.939 1.00 93.31 170 GLY A N 1
ATOM 1315 C CA . GLY A 1 170 ? -7.731 5.592 42.746 1.00 93.31 170 GLY A CA 1
ATOM 1316 C C . GLY A 1 170 ? -6.928 5.983 41.509 1.00 93.31 170 GLY A C 1
ATOM 1317 O O . GLY A 1 170 ? -7.139 7.035 40.904 1.00 93.31 170 GLY A O 1
ATOM 1318 N N . THR A 1 171 ? -5.999 5.114 41.115 1.00 95.31 171 THR A N 1
ATOM 1319 C CA . THR A 1 171 ? -5.197 5.264 39.890 1.00 95.31 171 THR A CA 1
ATOM 1320 C C . THR A 1 171 ? -5.218 3.971 39.068 1.00 95.31 171 THR A C 1
ATOM 1322 O O . THR A 1 171 ? -5.672 2.939 39.567 1.00 95.31 171 THR A O 1
ATOM 1325 N N . PRO A 1 172 ? -4.731 3.978 37.813 1.00 93.25 172 PRO A N 1
ATOM 1326 C CA . PRO A 1 172 ? -4.594 2.750 37.032 1.00 93.25 172 PRO A CA 1
ATOM 1327 C C . PRO A 1 172 ? -3.744 1.668 37.712 1.00 93.25 172 PRO A C 1
ATOM 1329 O O . PRO A 1 172 ? -4.039 0.481 37.585 1.00 93.25 172 PRO A O 1
ATOM 1332 N N . GLU A 1 173 ? -2.706 2.076 38.442 1.00 94.06 173 GLU A N 1
ATOM 1333 C CA . GLU A 1 173 ? -1.768 1.193 39.141 1.00 94.06 173 GLU A CA 1
ATOM 1334 C C . GLU A 1 173 ? -2.298 0.745 40.509 1.00 94.06 173 GLU A C 1
ATOM 1336 O O . GLU A 1 173 ? -1.926 -0.324 40.993 1.00 94.06 173 GLU A O 1
ATOM 1341 N N . ALA A 1 174 ? -3.180 1.541 41.119 1.00 94.75 174 ALA A N 1
ATOM 1342 C CA . ALA A 1 174 ? -3.829 1.248 42.390 1.00 94.75 174 ALA A CA 1
ATOM 1343 C C . ALA A 1 174 ? -5.323 1.631 42.337 1.00 94.75 174 ALA A C 1
ATOM 1345 O O . ALA A 1 174 ? -5.710 2.687 42.852 1.00 94.75 174 ALA A O 1
ATOM 1346 N N . PRO A 1 175 ? -6.176 0.804 41.698 1.00 96.38 175 PRO A N 1
ATOM 1347 C CA . PRO A 1 175 ? -7.608 1.064 41.647 1.00 96.38 175 PRO A CA 1
ATOM 1348 C C . PRO A 1 175 ? -8.228 0.976 43.041 1.00 96.38 175 PRO A C 1
ATOM 1350 O O . PRO A 1 175 ? -7.891 0.080 43.824 1.00 96.38 175 PRO A O 1
ATOM 1353 N N . ASP A 1 176 ? -9.170 1.872 43.327 1.00 96.50 176 ASP A N 1
ATOM 1354 C CA . ASP A 1 176 ? -9.926 1.827 44.576 1.00 96.50 176 ASP A CA 1
ATOM 1355 C C . ASP A 1 176 ? -10.819 0.575 44.636 1.00 96.50 176 ASP A C 1
ATOM 1357 O O . ASP A 1 176 ? -11.096 -0.081 43.624 1.00 96.50 176 ASP A O 1
ATOM 1361 N N . GLN A 1 177 ? -11.256 0.225 45.842 1.00 95.75 177 GLN A N 1
ATOM 1362 C CA . GLN A 1 177 ? -12.097 -0.934 46.103 1.00 95.75 177 GLN A CA 1
ATOM 1363 C C . GLN A 1 177 ? -13.575 -0.552 46.077 1.00 95.75 177 GLN A C 1
ATOM 1365 O O . GLN A 1 177 ? -14.044 0.297 46.833 1.00 95.75 177 GLN A O 1
ATOM 1370 N N . LEU A 1 178 ? -14.349 -1.258 45.262 1.00 92.94 178 LEU A N 1
ATOM 1371 C CA . LEU A 1 178 ? -15.794 -1.269 45.389 1.00 92.94 178 LEU A CA 1
ATOM 1372 C C . LEU A 1 178 ? -16.166 -2.264 46.488 1.00 92.94 178 LEU A C 1
ATOM 1374 O O . LEU A 1 178 ? -15.701 -3.400 46.461 1.00 92.94 178 LEU A O 1
ATOM 1378 N N . VAL A 1 179 ? -17.013 -1.855 47.432 1.00 93.81 179 VAL A N 1
ATOM 1379 C CA . VAL A 1 179 ? -17.462 -2.683 48.564 1.00 93.81 179 VAL A CA 1
ATOM 1380 C C . VAL A 1 179 ? -18.983 -2.842 48.560 1.00 93.81 179 VAL A C 1
ATOM 1382 O O . VAL A 1 179 ? -19.705 -2.031 47.973 1.00 93.81 179 VAL A O 1
ATOM 1385 N N . VAL A 1 180 ? -19.488 -3.906 49.186 1.00 90.31 180 VAL A N 1
ATOM 1386 C CA . VAL A 1 180 ? -20.934 -4.122 49.389 1.00 90.31 180 VAL A CA 1
ATOM 1387 C C . VAL A 1 180 ? -21.574 -3.001 50.210 1.00 90.31 180 VAL A C 1
ATOM 1389 O O . VAL A 1 180 ? -20.913 -2.371 51.032 1.00 90.31 180 VAL A O 1
ATOM 1392 N N . ASN A 1 181 ? -22.877 -2.783 50.015 1.00 88.56 181 ASN A N 1
ATOM 1393 C CA . ASN A 1 181 ? -23.653 -1.733 50.680 1.00 88.56 181 ASN A CA 1
ATOM 1394 C C . ASN A 1 181 ? -23.033 -0.326 50.538 1.00 88.56 181 ASN A C 1
ATOM 1396 O O . ASN A 1 181 ? -23.014 0.460 51.484 1.00 88.56 181 ASN A O 1
ATOM 1400 N N . ASN A 1 182 ? -22.506 -0.022 49.353 1.00 89.88 182 ASN A N 1
ATOM 1401 C CA . ASN A 1 182 ? -21.864 1.245 49.041 1.00 89.88 182 ASN A CA 1
ATOM 1402 C C . ASN A 1 182 ? -22.578 1.956 47.889 1.00 89.88 182 ASN A C 1
ATOM 1404 O O . ASN A 1 182 ? -23.134 1.321 46.985 1.00 89.88 182 ASN A O 1
ATOM 1408 N N . ARG A 1 183 ? -22.517 3.287 47.914 1.00 90.94 183 ARG A N 1
ATOM 1409 C CA . ARG A 1 183 ? -22.971 4.155 46.830 1.00 90.94 183 ARG A CA 1
ATOM 1410 C C . ARG A 1 183 ? -21.837 5.091 46.442 1.00 90.94 183 ARG A C 1
ATOM 1412 O O . ARG A 1 183 ? -21.354 5.849 47.277 1.00 90.94 183 ARG A O 1
ATOM 1419 N N . VAL A 1 184 ? -21.457 5.068 45.170 1.00 92.88 184 VAL A N 1
ATOM 1420 C CA . VAL A 1 184 ? -20.416 5.940 44.615 1.00 92.88 184 VAL A CA 1
ATOM 1421 C C . VAL A 1 184 ? -21.056 6.871 43.587 1.00 92.88 184 VAL A C 1
ATOM 1423 O O . VAL A 1 184 ? -21.781 6.401 42.713 1.00 92.88 184 VAL A O 1
ATOM 1426 N N . SER A 1 185 ? -20.800 8.176 43.703 1.00 94.06 185 SER A N 1
ATOM 1427 C CA . SER A 1 185 ? -21.168 9.191 42.703 1.00 94.06 185 SER A CA 1
ATOM 1428 C C . SER A 1 185 ? -19.893 9.698 42.046 1.00 94.06 185 SER A C 1
ATOM 1430 O O . SER A 1 185 ? -18.947 10.056 42.748 1.00 94.06 185 SER A O 1
ATOM 1432 N N . ILE A 1 186 ? -19.851 9.693 40.719 1.00 94.56 186 ILE A N 1
ATOM 1433 C CA . ILE A 1 186 ? -18.680 10.076 39.929 1.00 94.56 186 ILE A CA 1
ATOM 1434 C C . ILE A 1 186 ? -19.152 11.099 38.896 1.00 94.56 186 ILE A C 1
ATOM 1436 O O . ILE A 1 186 ? -20.073 10.780 38.145 1.00 94.56 186 ILE A O 1
ATOM 1440 N N . PRO A 1 187 ? -18.535 12.285 38.792 1.00 93.38 187 PRO A N 1
ATOM 1441 C CA . PRO A 1 187 ? -18.896 13.239 37.748 1.00 93.38 187 PRO A CA 1
ATOM 1442 C C . PRO A 1 187 ? -18.749 12.616 36.353 1.00 93.38 187 PRO A C 1
ATOM 1444 O O . PRO A 1 187 ? -17.707 12.023 36.052 1.00 93.38 187 PRO A O 1
ATOM 1447 N N . ASN A 1 188 ? -19.764 12.744 35.490 1.00 91.56 188 ASN A N 1
ATOM 1448 C CA . ASN A 1 188 ? -19.653 12.310 34.097 1.00 91.56 188 ASN A CA 1
ATOM 1449 C C . ASN A 1 188 ? -18.685 13.247 33.352 1.00 91.56 188 ASN A C 1
ATOM 1451 O O . ASN A 1 188 ? -19.013 14.419 33.147 1.00 91.56 188 ASN A O 1
ATOM 1455 N N . PRO A 1 189 ? -17.522 12.763 32.881 1.00 89.62 189 PRO A N 1
ATOM 1456 C CA . PRO A 1 189 ? -16.538 13.620 32.232 1.00 89.62 189 PRO A CA 1
ATOM 1457 C C . PRO A 1 189 ? -17.003 14.150 30.868 1.00 89.62 189 PRO A C 1
ATOM 1459 O O . PRO A 1 189 ? -16.419 15.103 30.359 1.00 89.62 189 PRO A O 1
ATOM 1462 N N . LEU A 1 190 ? -18.041 13.550 30.271 1.00 86.94 190 LEU A N 1
ATOM 1463 C CA . LEU A 1 190 ? -18.599 13.993 28.994 1.00 86.94 190 LEU A CA 1
ATOM 1464 C C . LEU A 1 190 ? -19.655 15.097 29.148 1.00 86.94 190 LEU A C 1
ATOM 1466 O O . L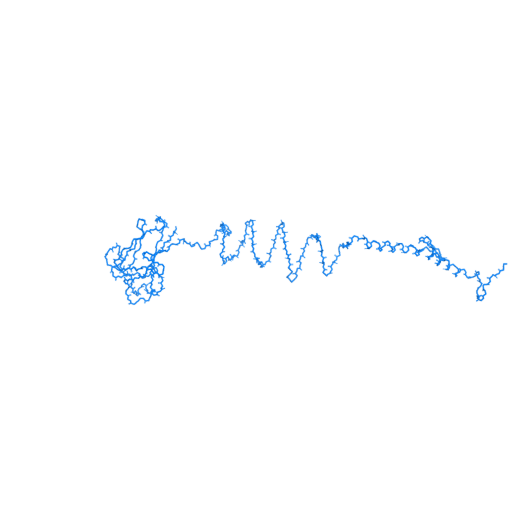EU A 1 190 ? -20.002 15.725 28.151 1.00 86.94 190 LEU A O 1
ATOM 1470 N N . GLY A 1 191 ? -20.170 15.337 30.360 1.00 79.50 191 GLY A N 1
ATOM 1471 C CA . GLY A 1 191 ? -21.163 16.376 30.675 1.00 79.50 191 GLY A CA 1
ATOM 1472 C C . GLY A 1 191 ? -22.565 16.192 30.065 1.00 79.50 191 GLY A C 1
ATOM 1473 O O . GLY A 1 191 ? -23.537 16.670 30.640 1.00 79.50 191 GLY A O 1
ATOM 1474 N N . ASP A 1 192 ? -22.689 15.486 28.940 1.00 76.75 192 ASP A N 1
ATOM 1475 C CA . ASP A 1 192 ? -23.942 15.196 28.235 1.00 76.75 192 ASP A CA 1
ATOM 1476 C C . ASP A 1 192 ? -24.420 13.764 28.522 1.00 76.75 192 ASP A C 1
ATOM 1478 O O . ASP A 1 192 ? -23.659 12.802 28.417 1.00 76.75 192 ASP A O 1
ATOM 1482 N N . LEU A 1 193 ? -25.697 13.609 28.869 1.00 73.56 193 LEU A N 1
ATOM 1483 C CA . LEU A 1 193 ? -26.317 12.312 29.154 1.00 73.56 193 LEU A CA 1
ATOM 1484 C C . LEU A 1 193 ? -26.869 11.618 27.916 1.00 73.56 193 LEU A C 1
ATOM 1486 O O . LEU A 1 193 ? -26.969 10.395 27.901 1.00 73.56 193 LEU A O 1
ATOM 1490 N N . SER A 1 194 ? -27.243 12.388 26.894 1.00 73.50 194 SER A N 1
ATOM 1491 C CA . SER A 1 194 ? -28.011 11.883 25.754 1.00 73.50 194 SER A CA 1
ATOM 1492 C C . SER A 1 194 ? -27.212 10.924 24.869 1.00 73.50 194 SER A C 1
ATOM 1494 O O . SER A 1 194 ? -27.796 10.048 24.239 1.00 73.50 194 SER A O 1
ATOM 1496 N N . ASN A 1 195 ? -25.883 11.036 24.906 1.00 79.81 195 ASN A N 1
ATOM 1497 C CA . ASN A 1 195 ? -24.950 10.259 24.094 1.00 79.81 195 ASN A CA 1
ATOM 1498 C C . ASN A 1 195 ? -23.839 9.620 24.938 1.00 79.81 195 ASN A C 1
ATOM 1500 O O . ASN A 1 195 ? -22.709 9.462 24.479 1.00 79.81 195 ASN A O 1
ATOM 1504 N N . THR A 1 196 ? -24.135 9.280 26.196 1.00 85.06 196 THR A N 1
ATOM 1505 C CA . THR A 1 196 ? -23.170 8.624 27.083 1.00 85.06 196 THR A CA 1
ATOM 1506 C C . THR A 1 196 ? -23.630 7.214 27.423 1.00 85.06 196 THR A C 1
ATOM 1508 O O . THR A 1 196 ? -24.734 6.999 27.917 1.00 85.06 196 THR A O 1
ATOM 1511 N N . ARG A 1 197 ? -22.745 6.236 27.228 1.00 87.75 197 ARG A N 1
ATOM 1512 C CA . ARG A 1 197 ? -22.899 4.887 27.779 1.00 87.75 197 ARG A CA 1
ATOM 1513 C C . ARG A 1 197 ? -21.825 4.649 28.823 1.00 87.75 197 ARG A C 1
ATOM 1515 O O . ARG A 1 197 ? -20.664 4.978 28.611 1.00 87.75 197 ARG A O 1
ATOM 1522 N N . VAL A 1 198 ? -22.202 4.036 29.937 1.00 89.38 198 VAL A N 1
ATOM 1523 C CA . VAL A 1 198 ? -21.279 3.742 31.036 1.00 89.38 198 VAL A CA 1
ATOM 1524 C C . VAL A 1 198 ? -21.231 2.255 31.341 1.00 89.38 198 VAL A C 1
ATOM 1526 O O . VAL A 1 198 ? -22.207 1.528 31.149 1.00 89.38 198 VAL A O 1
ATOM 1529 N N . GLN A 1 199 ? -20.076 1.794 31.808 1.00 90.81 199 GLN A N 1
ATOM 1530 C CA . GLN A 1 199 ? -19.859 0.405 32.179 1.00 90.81 199 GLN A CA 1
ATOM 1531 C C . GLN A 1 199 ? -18.905 0.315 33.367 1.00 90.81 199 GLN A C 1
ATOM 1533 O O . GLN A 1 199 ? -17.816 0.884 33.335 1.00 90.81 199 GLN A O 1
ATOM 1538 N N . VAL A 1 200 ? -19.296 -0.435 34.400 1.00 90.94 200 VAL A N 1
ATOM 1539 C CA . VAL A 1 200 ? -18.385 -0.802 35.492 1.00 90.94 200 VAL A CA 1
ATOM 1540 C C . VAL A 1 200 ? -17.609 -2.045 35.097 1.00 90.94 200 VAL A C 1
ATOM 1542 O O . VAL A 1 200 ? -18.184 -3.045 34.649 1.00 90.94 200 VAL A O 1
ATOM 1545 N N . GLU A 1 201 ? -16.303 -1.980 35.311 1.00 91.25 201 GLU A N 1
ATOM 1546 C CA . GLU A 1 201 ? -15.413 -3.123 35.277 1.00 91.25 201 GLU A CA 1
ATOM 1547 C C . GLU A 1 201 ? -14.812 -3.375 36.645 1.00 91.25 201 GLU A C 1
ATOM 1549 O O . GLU A 1 201 ? -14.474 -2.449 37.378 1.00 91.25 201 GLU A O 1
ATOM 1554 N N . ILE A 1 202 ? -14.633 -4.649 36.944 1.00 91.00 202 ILE A N 1
ATOM 1555 C CA . ILE A 1 202 ? -14.057 -5.138 38.187 1.00 91.00 202 ILE A CA 1
ATOM 1556 C C . ILE A 1 202 ? -12.877 -6.050 37.870 1.00 91.00 202 ILE A C 1
ATOM 1558 O O . ILE A 1 202 ? -12.878 -6.739 36.846 1.00 91.00 202 ILE A O 1
ATOM 1562 N N . LEU A 1 203 ? -11.867 -6.031 38.734 1.00 91.88 203 LEU A N 1
ATOM 1563 C CA . LEU A 1 203 ? -10.648 -6.814 38.581 1.00 91.88 203 LEU A CA 1
ATOM 1564 C C . LEU A 1 203 ? -10.715 -8.058 39.468 1.00 91.88 203 LEU A C 1
ATOM 1566 O O . LEU A 1 203 ? -10.559 -7.973 40.684 1.00 91.88 203 LEU A O 1
ATOM 1570 N N . VAL A 1 204 ? -10.915 -9.224 38.858 1.00 88.94 204 VAL A N 1
ATOM 1571 C CA . VAL A 1 204 ? -11.002 -10.512 39.557 1.00 88.94 204 VAL A CA 1
ATOM 1572 C C . VAL A 1 204 ? -9.934 -11.442 38.998 1.00 88.94 204 VAL A C 1
ATOM 1574 O O . VAL A 1 204 ? -9.828 -11.595 37.785 1.00 88.94 204 VAL A O 1
ATOM 1577 N N . ASN A 1 205 ? -9.117 -12.050 39.863 1.00 89.12 205 ASN A N 1
ATOM 1578 C CA . ASN A 1 205 ? -8.036 -12.963 39.458 1.00 89.12 205 ASN A CA 1
ATOM 1579 C C . ASN A 1 205 ? -7.104 -12.374 38.371 1.00 89.12 205 ASN A C 1
ATOM 1581 O O . ASN A 1 205 ? -6.658 -13.074 37.467 1.00 89.12 205 ASN A O 1
ATOM 1585 N N . GLY A 1 206 ? -6.832 -11.064 38.443 1.00 89.56 206 GLY A N 1
ATOM 1586 C CA . GLY A 1 206 ? -5.985 -10.348 37.480 1.00 89.56 206 GLY A CA 1
ATOM 1587 C C . GLY A 1 206 ? -6.658 -10.015 36.142 1.00 89.56 206 GLY A C 1
ATOM 1588 O O . GLY A 1 206 ? -6.003 -9.468 35.257 1.00 89.56 206 GLY A O 1
ATOM 1589 N N . GLN A 1 207 ? -7.952 -10.303 35.985 1.00 89.00 207 GLN A N 1
ATOM 1590 C CA . GLN A 1 207 ? -8.709 -10.043 34.764 1.00 89.00 207 GLN A CA 1
ATOM 1591 C C . GLN A 1 207 ? -9.793 -8.989 34.986 1.00 89.00 207 GLN A C 1
ATOM 1593 O O . GLN A 1 207 ? -10.591 -9.075 35.919 1.00 89.00 207 GLN A O 1
ATOM 1598 N N . TRP A 1 208 ? -9.830 -7.994 34.099 1.00 90.44 208 TRP A N 1
ATOM 1599 C CA . TRP A 1 208 ? -10.924 -7.032 34.045 1.00 90.44 208 TRP A CA 1
ATOM 1600 C C . TRP A 1 208 ? -12.125 -7.659 33.346 1.00 90.44 208 TRP A C 1
ATOM 1602 O O . TRP A 1 208 ? -12.010 -8.137 32.216 1.00 90.44 208 TRP A O 1
ATOM 1612 N N . GLY A 1 209 ? -13.290 -7.612 33.984 1.00 84.69 209 GLY A N 1
ATOM 1613 C CA . GLY A 1 209 ? -14.544 -7.975 33.334 1.00 84.69 209 GLY A CA 1
ATOM 1614 C C . GLY A 1 209 ? -15.671 -7.033 33.709 1.00 84.69 209 GLY A C 1
ATOM 1615 O O . GLY A 1 209 ? -15.617 -6.312 34.703 1.00 84.69 209 GLY A O 1
ATOM 1616 N N . THR A 1 210 ? -16.679 -7.004 32.847 1.00 81.38 210 THR A N 1
ATOM 1617 C CA . THR A 1 210 ? -17.780 -6.046 32.932 1.00 81.38 210 THR A CA 1
ATOM 1618 C C . THR A 1 210 ? -18.965 -6.675 33.636 1.00 81.38 210 THR A C 1
ATOM 1620 O O . THR A 1 210 ? -19.257 -7.836 33.383 1.00 81.38 210 THR A O 1
ATOM 1623 N N . TYR A 1 211 ? -19.687 -5.919 34.461 1.00 62.91 211 TYR A N 1
ATOM 1624 C CA . TYR A 1 211 ? -20.824 -6.454 35.224 1.00 62.91 211 TYR A CA 1
ATOM 1625 C C . TYR A 1 211 ? -21.867 -7.201 34.358 1.00 62.91 211 TYR A C 1
ATOM 1627 O O . TYR A 1 211 ? -22.373 -8.235 34.772 1.00 62.91 211 TYR A O 1
ATOM 1635 N N . ASN A 1 212 ? -22.106 -6.778 33.109 1.00 59.94 212 ASN A N 1
ATOM 1636 C CA . ASN A 1 212 ? -23.027 -7.487 32.202 1.00 59.94 212 ASN A CA 1
ATOM 1637 C C . ASN A 1 212 ? -22.539 -8.885 31.778 1.00 59.94 212 ASN A C 1
ATOM 1639 O O . ASN A 1 212 ? -23.357 -9.734 31.438 1.00 59.94 212 ASN A O 1
ATOM 1643 N N . ASN A 1 213 ? -21.226 -9.127 31.802 1.00 48.34 213 ASN A N 1
ATOM 1644 C CA . ASN A 1 213 ? -20.619 -10.429 31.514 1.00 48.34 213 ASN A CA 1
ATOM 1645 C C . ASN A 1 213 ? -20.410 -11.269 32.780 1.00 48.34 213 ASN A C 1
ATOM 1647 O O . ASN A 1 213 ? -19.876 -12.372 32.694 1.00 48.34 213 ASN A O 1
ATOM 1651 N N . VAL A 1 214 ? -20.780 -10.754 33.954 1.00 48.75 214 VAL A N 1
ATOM 1652 C CA . VAL A 1 214 ? -20.506 -11.404 35.229 1.00 48.75 214 VAL A CA 1
ATOM 1653 C C . VAL A 1 214 ? -21.828 -11.661 35.935 1.00 48.75 214 VAL A C 1
ATOM 1655 O O . VAL A 1 214 ? -22.291 -10.856 36.727 1.00 48.75 214 VAL A O 1
ATOM 1658 N N . VAL A 1 215 ? -22.405 -12.819 35.605 1.00 43.97 215 VAL A N 1
ATOM 1659 C CA . VAL A 1 215 ? -23.366 -13.601 36.397 1.00 43.97 215 VAL A CA 1
ATOM 1660 C C . VAL A 1 215 ? -24.526 -12.805 37.013 1.00 43.97 215 VAL A C 1
ATOM 1662 O O . VAL A 1 215 ? -24.406 -12.173 38.065 1.00 43.97 215 VAL A O 1
ATOM 1665 N N . ARG A 1 216 ? -25.705 -12.944 36.393 1.00 51.75 216 ARG A N 1
ATOM 1666 C CA . ARG A 1 216 ? -27.009 -12.531 36.934 1.00 51.75 216 ARG A CA 1
ATOM 1667 C C . ARG A 1 216 ? -27.343 -13.326 38.206 1.00 51.75 216 ARG A C 1
ATOM 1669 O O . ARG A 1 216 ? -28.068 -14.310 38.179 1.00 51.75 216 ARG A O 1
ATOM 1676 N N . SER A 1 217 ? -26.861 -12.873 39.359 1.00 43.69 217 SER A N 1
ATOM 1677 C CA . SER A 1 217 ? -27.342 -13.405 40.632 1.00 43.69 217 SER A CA 1
ATOM 1678 C C . SER A 1 217 ? -28.807 -13.008 40.858 1.00 43.69 217 SER A C 1
ATOM 1680 O O . SER A 1 217 ? -29.159 -11.835 40.930 1.00 43.69 217 SER A O 1
ATOM 1682 N N . ILE A 1 218 ? -29.637 -14.039 40.932 1.00 43.25 218 ILE A N 1
ATOM 1683 C CA . ILE A 1 218 ? -31.077 -14.131 41.185 1.00 43.25 218 ILE A CA 1
ATOM 1684 C C . ILE A 1 218 ? -31.565 -13.179 42.304 1.00 43.25 218 ILE A C 1
ATOM 1686 O O . ILE A 1 218 ? -31.707 -13.590 43.450 1.00 43.25 218 ILE A O 1
ATOM 1690 N N . ALA A 1 219 ? -31.818 -11.908 41.984 1.00 42.59 219 ALA A N 1
ATOM 1691 C CA . ALA A 1 219 ? -32.795 -11.015 42.627 1.00 42.59 219 ALA A CA 1
ATOM 1692 C C . ALA A 1 219 ? -32.720 -9.640 41.947 1.00 42.59 219 ALA A C 1
ATOM 1694 O O . ALA A 1 219 ? -31.996 -8.743 42.381 1.00 42.59 219 ALA A O 1
ATOM 1695 N N . GLU A 1 220 ? -33.460 -9.475 40.851 1.00 46.91 220 GLU A N 1
ATOM 1696 C CA . GLU A 1 220 ? -33.723 -8.157 40.275 1.00 46.91 220 GLU A CA 1
ATOM 1697 C C . GLU A 1 220 ? -34.475 -7.314 41.318 1.00 46.91 220 GLU A C 1
ATOM 1699 O O . GLU A 1 220 ? -35.647 -7.548 41.603 1.00 46.91 220 GLU A O 1
ATOM 1704 N N . GLY A 1 221 ? -33.786 -6.355 41.936 1.00 40.62 221 GLY A N 1
ATOM 1705 C CA . GLY A 1 221 ? -34.377 -5.427 42.890 1.00 40.62 221 GLY A CA 1
ATOM 1706 C C . GLY A 1 221 ? -33.901 -4.012 42.607 1.00 40.62 221 GLY A C 1
ATOM 1707 O O . GLY A 1 221 ? -32.752 -3.666 42.866 1.00 40.62 221 GLY A O 1
ATOM 1708 N N . THR A 1 222 ? -34.788 -3.165 42.097 1.00 37.97 222 THR A N 1
ATOM 1709 C CA . THR A 1 222 ? -34.583 -1.718 41.928 1.00 37.97 222 THR A CA 1
ATOM 1710 C C . THR A 1 222 ? -34.642 -0.966 43.269 1.00 37.97 222 THR A C 1
ATOM 1712 O O . THR A 1 222 ? -35.291 0.073 43.366 1.00 37.97 222 THR A O 1
ATOM 1715 N N . GLY A 1 223 ? -34.005 -1.474 44.330 1.00 41.09 223 GLY A N 1
ATOM 1716 C CA . GLY A 1 223 ? -34.135 -0.903 45.672 1.00 41.09 223 GLY A CA 1
ATOM 1717 C C . GLY A 1 223 ? -33.043 -1.311 46.660 1.00 41.09 223 GLY A C 1
ATOM 1718 O O . GLY A 1 223 ? -32.344 -2.303 46.485 1.00 41.09 223 GLY A O 1
ATOM 1719 N N . SER A 1 224 ? -32.935 -0.533 47.738 1.00 40.66 224 SER A N 1
ATOM 1720 C CA . SER A 1 224 ? -31.966 -0.615 48.845 1.00 40.66 224 SER A CA 1
ATOM 1721 C C . SER A 1 224 ? -32.044 -1.883 49.714 1.00 40.66 224 SER A C 1
ATOM 1723 O O . SER A 1 224 ? -31.502 -1.917 50.816 1.00 40.66 224 SER A O 1
ATOM 1725 N N . SER A 1 225 ? -32.745 -2.928 49.275 1.00 47.94 225 SER A N 1
ATOM 1726 C CA . SER A 1 225 ? -33.125 -4.055 50.127 1.00 47.94 225 SER A CA 1
ATOM 1727 C C . SER A 1 225 ? -32.749 -5.392 49.493 1.00 47.94 225 SER A C 1
ATOM 1729 O O . SER A 1 225 ? -33.525 -5.957 48.734 1.00 47.94 225 SER A O 1
ATOM 1731 N N . ARG A 1 226 ? -31.583 -5.907 49.914 1.00 54.50 226 ARG A N 1
ATOM 1732 C CA . ARG A 1 226 ? -31.134 -7.312 49.835 1.00 54.50 226 ARG A CA 1
ATOM 1733 C C . ARG A 1 226 ? -30.893 -7.856 48.421 1.00 54.50 226 ARG A C 1
ATOM 1735 O O . ARG A 1 226 ? -31.815 -8.252 47.724 1.00 54.50 226 ARG A O 1
ATOM 1742 N N . GLY A 1 227 ? -29.618 -7.962 48.048 1.00 67.12 227 GLY A N 1
ATOM 1743 C CA . GLY A 1 227 ? -29.200 -8.590 46.794 1.00 67.12 227 GLY A CA 1
ATOM 1744 C C . GLY A 1 227 ? -27.683 -8.675 46.637 1.00 67.12 227 GLY A C 1
ATOM 1745 O O . GLY A 1 227 ? -26.930 -8.106 47.437 1.00 67.12 227 GLY A O 1
ATOM 1746 N N . ILE A 1 228 ? -27.252 -9.393 45.600 1.00 73.75 228 ILE A N 1
ATOM 1747 C CA . ILE A 1 228 ? -25.861 -9.473 45.142 1.00 73.75 228 ILE A CA 1
ATOM 1748 C C . ILE A 1 228 ? -25.781 -8.767 43.793 1.00 73.75 228 ILE A C 1
ATOM 1750 O O . ILE A 1 228 ? -26.550 -9.101 42.895 1.00 73.75 228 ILE A O 1
ATOM 1754 N N . GLY A 1 229 ? -24.863 -7.815 43.638 1.00 78.19 229 GLY A N 1
ATOM 1755 C CA . GLY A 1 229 ? -24.645 -7.165 42.346 1.00 78.19 229 GLY A CA 1
ATOM 1756 C C . GLY A 1 229 ? -24.155 -5.725 42.422 1.00 78.19 229 GLY A C 1
ATOM 1757 O O . GLY A 1 229 ? -23.977 -5.148 43.498 1.00 78.19 229 GLY A O 1
ATOM 1758 N N . ILE A 1 230 ? -23.950 -5.155 41.236 1.00 84.06 230 ILE A N 1
ATOM 1759 C CA . ILE A 1 230 ? -23.476 -3.792 41.009 1.00 84.06 230 ILE A CA 1
ATOM 1760 C C . ILE A 1 230 ? -24.402 -3.164 39.970 1.00 84.06 230 ILE A C 1
ATOM 1762 O O . ILE A 1 230 ? -24.430 -3.606 38.827 1.00 84.06 230 ILE A O 1
ATOM 1766 N N . LYS A 1 231 ? -25.145 -2.122 40.334 1.00 83.50 231 LYS A N 1
ATOM 1767 C CA . LYS A 1 231 ? -25.917 -1.335 39.371 1.00 83.50 231 LYS A CA 1
ATOM 1768 C C . LYS A 1 231 ? -25.166 -0.052 39.048 1.00 83.50 231 LYS A C 1
ATOM 1770 O O . LYS A 1 231 ? -24.659 0.601 39.955 1.00 83.50 231 LYS A O 1
ATOM 1775 N N . ILE A 1 232 ? -25.129 0.307 37.770 1.00 86.50 232 ILE A N 1
ATOM 1776 C CA . ILE A 1 232 ? -24.636 1.597 37.293 1.00 86.50 232 ILE A CA 1
ATOM 1777 C C . ILE A 1 232 ? -25.740 2.297 36.510 1.00 86.50 232 ILE A C 1
ATOM 1779 O O . ILE A 1 232 ? -26.422 1.663 35.709 1.00 86.50 232 ILE A O 1
ATOM 1783 N N . GLU A 1 233 ? -25.919 3.585 36.765 1.00 86.81 233 GLU A N 1
ATOM 1784 C CA . GLU A 1 233 ? -26.910 4.423 36.097 1.00 86.81 233 GLU A CA 1
ATOM 1785 C C . GLU A 1 233 ? -26.336 5.829 35.907 1.00 86.81 233 GLU A C 1
ATOM 1787 O O . GLU A 1 233 ? -25.526 6.290 36.716 1.00 86.81 233 GLU A O 1
ATOM 1792 N N . LEU A 1 234 ? -26.768 6.511 34.849 1.00 88.50 234 LEU A N 1
ATOM 1793 C CA . LEU A 1 234 ? -26.565 7.947 34.698 1.00 88.50 234 LEU A CA 1
ATOM 1794 C C . LEU A 1 234 ? -27.719 8.671 35.398 1.00 88.50 234 LEU A C 1
ATOM 1796 O O . LEU A 1 234 ? -28.880 8.480 35.042 1.00 88.50 234 LEU A O 1
ATOM 1800 N N . VAL A 1 235 ? -27.407 9.478 36.409 1.00 87.44 235 VAL A N 1
ATOM 1801 C CA . VAL A 1 235 ? -28.392 10.245 37.178 1.00 87.44 235 VAL A CA 1
ATOM 1802 C C . VAL A 1 235 ? -27.955 11.698 37.171 1.00 87.44 235 VAL A C 1
ATOM 1804 O O . VAL A 1 235 ? -26.926 12.030 37.752 1.00 87.44 235 VAL A O 1
ATOM 1807 N N . GLU A 1 236 ? -28.739 12.558 36.519 1.00 85.31 236 GLU A N 1
ATOM 1808 C CA . GLU A 1 236 ? -28.348 13.956 36.285 1.00 85.31 236 GLU A CA 1
ATOM 1809 C C . GLU A 1 236 ? -26.942 14.013 35.667 1.00 85.31 236 GLU A C 1
ATOM 1811 O O . GLU A 1 236 ? -26.679 13.264 34.744 1.00 85.31 236 GLU A O 1
ATOM 1816 N N . SER A 1 237 ? -26.012 14.839 36.140 1.00 87.88 237 SER A N 1
ATOM 1817 C CA . SER A 1 237 ? -24.647 14.911 35.590 1.00 87.88 237 SER A CA 1
ATOM 1818 C C . SER A 1 237 ? -23.697 13.803 36.062 1.00 87.88 237 SER A C 1
ATOM 1820 O O . SER A 1 237 ? -22.518 13.823 35.701 1.00 87.88 237 SER A O 1
ATOM 1822 N N . ASP A 1 238 ? -24.170 12.860 36.873 1.00 91.00 238 ASP A N 1
ATOM 1823 C CA . ASP A 1 238 ? -23.319 11.912 37.578 1.00 91.00 238 ASP A CA 1
ATOM 1824 C C . ASP A 1 238 ? -23.519 10.475 37.095 1.00 91.00 238 ASP A C 1
ATOM 1826 O O . ASP A 1 238 ? -24.604 10.021 36.729 1.00 91.00 238 ASP A O 1
ATOM 1830 N N . ILE A 1 239 ? -22.432 9.722 37.166 1.00 92.81 239 ILE A N 1
ATOM 1831 C CA . ILE A 1 239 ? -22.420 8.272 37.093 1.00 92.81 239 ILE A CA 1
ATOM 1832 C C . ILE A 1 239 ? -22.586 7.756 38.519 1.00 92.81 239 ILE A C 1
ATOM 1834 O O . ILE A 1 239 ? -21.718 7.960 39.372 1.00 92.81 239 ILE A O 1
ATOM 1838 N N . VAL A 1 240 ? -23.689 7.059 38.776 1.00 91.19 240 VAL A N 1
ATOM 1839 C CA . VAL A 1 240 ? -23.993 6.499 40.092 1.00 91.19 240 VAL A CA 1
ATOM 1840 C C . VAL A 1 240 ? -23.813 4.991 40.057 1.00 91.19 240 VAL A C 1
ATOM 1842 O O . VAL A 1 240 ? -24.452 4.296 39.268 1.00 91.19 240 VAL A O 1
ATOM 1845 N N . ILE A 1 241 ? -22.976 4.482 40.958 1.00 90.94 241 ILE A N 1
ATOM 1846 C CA . ILE A 1 241 ? -22.808 3.052 41.211 1.00 90.94 241 ILE A CA 1
ATOM 1847 C C . ILE A 1 241 ? -23.453 2.721 42.554 1.00 90.94 241 ILE A C 1
ATOM 1849 O O . ILE A 1 241 ? -23.122 3.327 43.573 1.00 90.94 241 ILE A O 1
ATOM 1853 N N . GLN A 1 242 ? -24.347 1.737 42.563 1.00 88.19 242 GLN A N 1
ATOM 1854 C CA . GLN A 1 242 ? -24.980 1.203 43.766 1.00 88.19 242 GLN A CA 1
ATOM 1855 C C . GLN A 1 242 ? -24.679 -0.290 43.882 1.00 88.19 242 GLN A C 1
ATOM 1857 O O . GLN A 1 242 ? -24.966 -1.056 42.960 1.00 88.19 242 GLN A O 1
ATOM 1862 N N . THR A 1 243 ? -24.138 -0.718 45.022 1.00 86.38 243 THR A N 1
ATOM 1863 C CA . THR A 1 243 ? -23.868 -2.137 45.279 1.00 86.38 243 THR A CA 1
ATOM 1864 C C . THR A 1 243 ? -24.935 -2.781 46.158 1.00 86.38 243 THR A C 1
ATOM 1866 O O . THR A 1 243 ? -25.607 -2.114 46.952 1.00 86.38 243 THR A O 1
ATOM 1869 N N . GLY A 1 244 ? -25.100 -4.095 45.988 1.00 77.50 244 GLY A N 1
ATOM 1870 C CA . GLY A 1 244 ? -25.948 -4.930 46.833 1.00 77.50 244 GLY A CA 1
ATOM 1871 C C . GLY A 1 244 ? -25.388 -5.097 48.248 1.00 77.50 244 GLY A C 1
ATOM 1872 O O . GLY A 1 244 ? -24.215 -4.834 48.515 1.00 77.50 244 GLY A O 1
ATOM 1873 N N . THR A 1 245 ? -26.231 -5.546 49.176 1.00 81.88 245 THR A N 1
ATOM 1874 C CA . THR A 1 245 ? -25.870 -5.698 50.596 1.00 81.88 245 THR A CA 1
ATOM 1875 C C . THR A 1 245 ? -25.257 -7.055 50.940 1.00 81.88 245 THR A C 1
ATOM 1877 O O . THR A 1 245 ? -24.626 -7.178 51.986 1.00 81.88 245 THR A O 1
ATOM 1880 N N . SER A 1 246 ? -25.450 -8.080 50.102 1.00 77.94 246 SER A N 1
ATOM 1881 C CA . SER A 1 246 ? -25.035 -9.464 50.393 1.00 77.94 246 SER A CA 1
ATOM 1882 C C . SER A 1 246 ? -23.792 -9.917 49.625 1.00 77.94 246 SER A C 1
ATOM 1884 O O . SER A 1 246 ? -23.227 -10.953 49.956 1.00 77.94 246 SER A O 1
ATOM 1886 N N . GLY A 1 247 ? -23.377 -9.164 48.606 1.00 82.75 247 GLY A N 1
ATOM 1887 C CA . GLY A 1 247 ? -22.234 -9.488 47.758 1.00 82.75 247 GLY A CA 1
ATOM 1888 C C . GLY A 1 247 ? -22.164 -8.587 46.530 1.00 82.75 247 GLY A C 1
ATOM 1889 O O . GLY A 1 247 ? -23.157 -7.976 46.132 1.00 82.75 247 GLY A O 1
ATOM 1890 N N . LEU A 1 248 ? -20.991 -8.511 45.913 1.00 83.44 248 LEU A N 1
ATOM 1891 C CA . LEU A 1 248 ? -20.812 -7.886 44.599 1.00 83.44 248 LEU A CA 1
ATOM 1892 C C . LEU A 1 248 ? -20.981 -8.924 43.493 1.00 83.44 248 LEU A C 1
ATOM 1894 O O . LEU A 1 248 ? -21.629 -8.655 42.488 1.00 83.44 248 LEU A O 1
ATOM 1898 N N . LEU A 1 249 ? -20.426 -10.116 43.722 1.00 82.62 249 LEU A N 1
ATOM 1899 C CA . LEU A 1 249 ? -20.435 -11.261 42.820 1.00 82.62 249 LEU A CA 1
ATOM 1900 C C . LEU A 1 249 ? -20.537 -12.559 43.616 1.00 82.62 249 LEU A C 1
ATOM 1902 O O . LEU A 1 249 ? -20.037 -12.629 44.739 1.00 82.62 249 LEU A O 1
ATOM 1906 N N . GLN A 1 250 ? -21.084 -13.608 43.005 1.00 80.19 250 GLN A N 1
ATOM 1907 C CA . GLN A 1 250 ? -21.056 -14.957 43.565 1.00 80.19 250 GLN A CA 1
ATOM 1908 C C . GLN A 1 250 ? -20.866 -16.024 42.479 1.00 80.19 250 GLN A C 1
ATOM 1910 O O . GLN A 1 250 ? -21.172 -15.761 41.314 1.00 80.19 250 GLN A O 1
ATOM 1915 N N . PRO A 1 251 ? -20.404 -17.233 42.842 1.00 78.12 251 PRO A N 1
ATOM 1916 C CA . PRO A 1 251 ? -20.445 -18.380 41.942 1.00 78.12 251 PRO A CA 1
ATOM 1917 C C . PRO A 1 251 ? -21.897 -18.696 41.543 1.00 78.12 251 PRO A C 1
ATOM 1919 O O . PRO A 1 251 ? -22.765 -18.775 42.412 1.00 78.12 251 PRO A O 1
ATOM 1922 N N . SER A 1 252 ? -22.167 -18.910 40.251 1.00 72.88 252 SER A N 1
ATOM 1923 C CA . SER A 1 252 ? -23.466 -19.3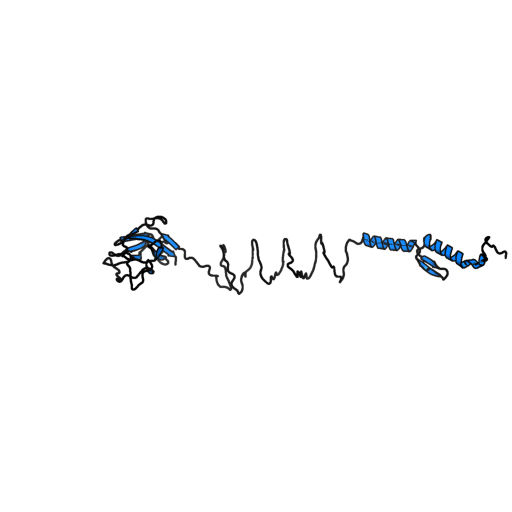89 39.752 1.00 72.88 252 SER A CA 1
ATOM 1924 C C . SER A 1 252 ? -23.268 -20.613 38.867 1.00 72.88 252 SER A C 1
ATOM 1926 O O . SER A 1 252 ? -22.367 -20.660 38.032 1.00 72.88 252 SER A O 1
ATOM 1928 N N . ALA A 1 253 ? -24.121 -21.618 39.052 1.00 67.38 253 ALA A N 1
ATOM 1929 C CA . ALA A 1 253 ? -24.195 -22.767 38.152 1.00 67.38 253 ALA A CA 1
ATOM 1930 C C . ALA A 1 253 ? -25.100 -22.496 36.935 1.00 67.38 253 ALA A C 1
ATOM 1932 O O . ALA A 1 253 ? -25.043 -23.242 35.963 1.00 67.38 253 ALA A O 1
ATOM 1933 N N . VAL A 1 254 ? -25.931 -21.446 36.991 1.00 69.62 254 VAL A N 1
ATOM 1934 C CA . VAL A 1 254 ? -26.926 -21.117 35.958 1.00 69.62 254 VAL A CA 1
ATOM 1935 C C . VAL A 1 254 ? -26.338 -20.164 34.920 1.00 69.62 254 VAL A C 1
ATOM 1937 O O . VAL A 1 254 ? -26.422 -20.426 33.726 1.00 69.62 254 VAL A O 1
ATOM 1940 N N . ASP A 1 255 ? -25.684 -19.092 35.368 1.00 66.94 255 ASP A N 1
ATOM 1941 C CA . ASP A 1 255 ? -25.157 -18.034 34.488 1.00 66.94 255 ASP A CA 1
ATOM 1942 C C . ASP A 1 255 ? -23.663 -18.213 34.172 1.00 66.94 255 ASP A C 1
ATOM 1944 O O . ASP A 1 255 ? -23.025 -17.341 33.580 1.00 66.94 255 ASP A O 1
ATOM 1948 N N . GLY A 1 256 ? -23.096 -19.345 34.594 1.00 68.25 256 GLY A N 1
ATOM 1949 C CA . GLY A 1 256 ? -21.677 -19.655 34.490 1.00 68.25 256 GLY A CA 1
ATOM 1950 C C . GLY A 1 256 ? -20.825 -19.014 35.587 1.00 68.25 256 GLY A C 1
ATOM 1951 O O . GLY A 1 256 ? -21.305 -18.370 36.516 1.00 68.25 256 GLY A O 1
ATOM 1952 N N . ASN A 1 257 ? -19.514 -19.224 35.485 1.00 72.94 257 ASN A N 1
ATOM 1953 C CA . ASN A 1 257 ? -18.535 -18.722 36.442 1.00 72.94 257 ASN A CA 1
ATOM 1954 C C . ASN A 1 257 ? -17.274 -18.242 35.706 1.00 72.94 257 ASN A C 1
ATOM 1956 O O . ASN A 1 257 ? -16.232 -18.898 35.773 1.00 72.94 257 ASN A O 1
ATOM 1960 N N . PRO A 1 258 ? -17.363 -17.125 34.959 1.00 73.56 258 PRO A N 1
ATOM 1961 C CA . PRO A 1 258 ? -16.310 -16.700 34.036 1.00 73.56 258 PRO A CA 1
ATOM 1962 C C . PRO A 1 258 ? -14.989 -16.361 34.735 1.00 73.56 258 PRO A C 1
ATOM 1964 O O . PRO A 1 258 ? -13.942 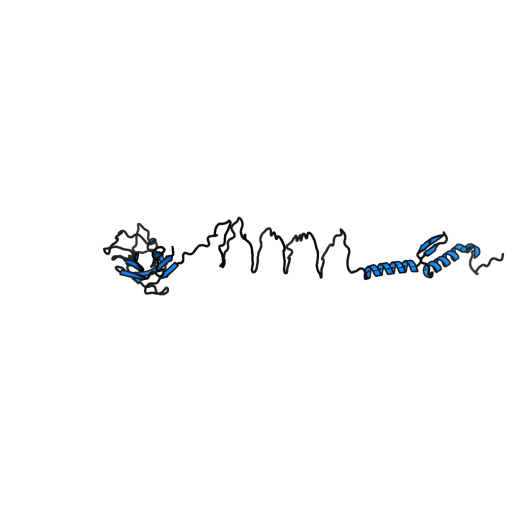-16.389 34.100 1.00 73.56 258 PRO A O 1
ATOM 1967 N N . PHE A 1 259 ? -15.023 -16.089 36.042 1.00 81.00 259 PHE A N 1
ATOM 1968 C CA . PHE A 1 259 ? -13.833 -15.815 36.847 1.00 81.00 259 PHE A CA 1
ATOM 1969 C C . PHE A 1 259 ? -13.400 -16.972 37.755 1.00 81.00 259 PHE A C 1
ATOM 1971 O O . PHE A 1 259 ? -12.450 -16.811 38.521 1.00 81.00 259 PHE A O 1
ATOM 1978 N N . GLY A 1 260 ? -14.083 -18.122 37.717 1.00 82.88 260 GLY A N 1
ATOM 1979 C CA . GLY A 1 260 ? -13.735 -19.275 38.555 1.00 82.88 260 GLY A CA 1
ATOM 1980 C C . GLY A 1 260 ? -13.910 -19.034 40.061 1.00 82.88 260 GLY A C 1
ATOM 1981 O O . GLY A 1 260 ? -13.149 -19.564 40.865 1.00 82.88 260 GLY A O 1
ATOM 1982 N N . LEU A 1 261 ? -14.894 -18.226 40.461 1.00 83.25 261 LEU A N 1
ATOM 1983 C CA . LEU A 1 261 ? -15.212 -17.948 41.861 1.00 83.25 261 LEU A CA 1
ATOM 1984 C C . LEU A 1 261 ? -15.632 -19.218 42.606 1.00 83.25 261 LEU A C 1
ATOM 1986 O O . LEU A 1 261 ? -16.462 -19.983 42.121 1.00 83.25 261 LEU A O 1
ATOM 1990 N N . THR A 1 262 ? -15.125 -19.402 43.820 1.00 85.56 262 THR A N 1
ATOM 1991 C CA . THR A 1 262 ? -15.564 -20.464 44.745 1.00 85.56 262 THR A CA 1
ATOM 1992 C C . THR A 1 262 ? -16.379 -19.919 45.916 1.00 85.56 262 THR A C 1
ATOM 1994 O O . THR A 1 262 ? -17.113 -20.664 46.560 1.00 85.56 262 THR A O 1
ATOM 1997 N N . VAL A 1 263 ? -16.289 -18.611 46.167 1.00 84.69 263 VAL A N 1
ATOM 1998 C CA . VAL A 1 263 ? -16.994 -17.879 47.223 1.00 84.69 263 VAL A CA 1
ATOM 1999 C C . VAL A 1 263 ? -17.471 -16.527 46.697 1.00 84.69 263 VAL A C 1
ATOM 2001 O O . VAL A 1 263 ? -16.967 -16.032 45.687 1.00 84.69 263 VAL A O 1
ATOM 2004 N N . ALA A 1 264 ? -18.451 -15.930 47.375 1.00 83.25 264 ALA A N 1
ATOM 2005 C CA . ALA A 1 264 ? -18.903 -14.583 47.053 1.00 83.25 264 ALA A CA 1
ATOM 2006 C C . ALA A 1 264 ? -17.807 -13.542 47.332 1.00 83.25 264 ALA A C 1
ATOM 2008 O O . ALA A 1 264 ? -17.070 -13.643 48.314 1.00 83.25 264 ALA A O 1
ATOM 2009 N N . ILE A 1 265 ? -17.722 -12.528 46.471 1.00 87.19 265 ILE A N 1
ATOM 2010 C CA . ILE A 1 265 ? -16.795 -11.404 46.618 1.00 87.19 265 ILE A CA 1
ATOM 2011 C C . ILE A 1 265 ? -17.557 -10.209 47.185 1.00 87.19 265 ILE A C 1
ATOM 2013 O O . ILE A 1 265 ? -18.551 -9.771 46.606 1.00 87.19 265 ILE A O 1
ATOM 2017 N N . ASN A 1 266 ? -17.049 -9.657 48.288 1.00 91.94 266 ASN A N 1
ATOM 2018 C CA . ASN A 1 266 ? -17.633 -8.493 48.965 1.00 91.94 266 ASN A CA 1
ATOM 2019 C C . ASN A 1 266 ? -16.837 -7.193 48.757 1.00 91.94 266 ASN A C 1
ATOM 2021 O O . ASN A 1 266 ? -17.335 -6.115 49.077 1.00 91.94 266 ASN A O 1
ATOM 2025 N N . THR A 1 267 ? -15.613 -7.294 48.234 1.00 94.06 267 THR A N 1
ATOM 2026 C CA . THR A 1 267 ? -14.736 -6.168 47.896 1.00 94.06 267 THR A CA 1
ATOM 2027 C C . THR A 1 267 ? -13.943 -6.498 46.639 1.00 94.06 267 THR A C 1
ATOM 2029 O O . THR A 1 267 ? -13.450 -7.620 46.517 1.00 94.06 267 THR A O 1
AT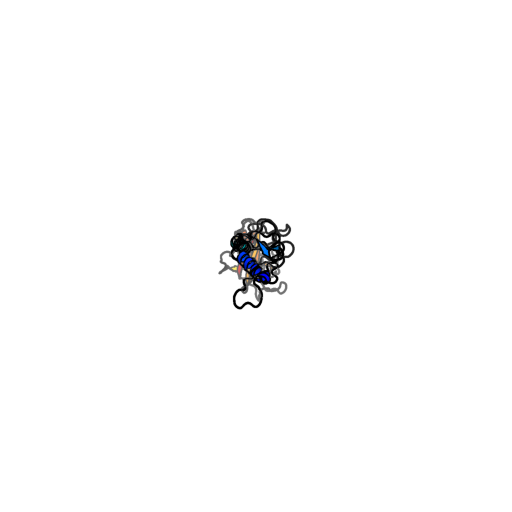OM 2032 N N . VAL A 1 268 ? -13.831 -5.565 45.695 1.00 93.25 268 VAL A N 1
ATOM 2033 C CA . VAL A 1 268 ? -13.084 -5.787 44.447 1.00 93.25 268 VAL A CA 1
ATOM 2034 C C . VAL A 1 268 ? -12.536 -4.471 43.884 1.00 93.25 268 VAL A C 1
ATOM 2036 O O . VAL A 1 268 ? -13.252 -3.468 43.925 1.00 93.25 268 VAL A O 1
ATOM 2039 N N . PRO A 1 269 ? -11.313 -4.441 43.316 1.00 96.50 269 PRO A N 1
ATOM 2040 C CA . PRO A 1 269 ? -10.855 -3.272 42.577 1.00 96.50 269 PRO A CA 1
ATOM 2041 C C . PRO A 1 269 ? -11.767 -3.007 41.376 1.00 96.50 269 PRO A C 1
ATOM 2043 O O . PRO A 1 269 ? -12.192 -3.950 40.700 1.00 96.50 269 PRO A O 1
ATOM 2046 N N . TYR A 1 270 ? -12.055 -1.738 41.089 1.00 95.00 270 TYR A N 1
ATOM 2047 C CA . TYR A 1 270 ? -12.969 -1.369 40.006 1.00 95.00 270 TYR A CA 1
ATOM 2048 C C . TYR A 1 270 ? -12.496 -0.159 39.195 1.00 95.00 270 TYR A C 1
ATOM 2050 O O . TYR A 1 270 ? -11.633 0.612 39.613 1.00 95.00 270 TYR A O 1
ATOM 2058 N N . ARG A 1 271 ? -13.083 -0.009 38.008 1.00 95.50 271 ARG A N 1
ATOM 2059 C CA . ARG A 1 271 ? -12.956 1.163 37.136 1.00 95.50 271 ARG A CA 1
ATOM 2060 C C . ARG A 1 271 ? -14.247 1.377 36.349 1.00 95.50 271 ARG A C 1
ATOM 2062 O O . ARG A 1 271 ? -15.081 0.473 36.253 1.00 95.50 271 ARG A O 1
ATOM 2069 N N . VAL A 1 272 ? -14.402 2.555 35.752 1.00 94.06 272 VAL A N 1
ATOM 2070 C CA . VAL A 1 272 ? -15.564 2.891 34.918 1.00 94.06 272 VAL A CA 1
ATOM 2071 C C . VAL A 1 272 ? -15.112 3.246 33.509 1.00 94.06 272 VAL A C 1
ATOM 2073 O O . VAL A 1 272 ? -14.251 4.105 33.327 1.00 94.06 272 VAL A O 1
ATOM 2076 N N . ARG A 1 273 ? -15.708 2.595 32.507 1.00 92.25 273 ARG A N 1
ATOM 2077 C CA . ARG A 1 273 ? -15.616 2.997 31.102 1.00 92.25 273 ARG A CA 1
ATOM 2078 C C . ARG A 1 273 ? -16.789 3.896 30.748 1.00 92.25 273 ARG A C 1
ATOM 2080 O O . ARG A 1 273 ? -17.940 3.529 30.980 1.00 92.25 273 ARG A O 1
ATOM 2087 N N . VAL A 1 274 ? -16.477 5.045 30.163 1.00 91.25 274 VAL A N 1
ATOM 2088 C CA . VAL A 1 274 ? -17.443 6.016 29.649 1.00 91.25 274 VAL A CA 1
ATOM 2089 C C . VAL A 1 274 ? -17.252 6.104 28.143 1.00 91.25 274 VAL A C 1
ATOM 2091 O O . VAL A 1 274 ? -16.152 6.399 27.683 1.00 91.25 274 VAL A O 1
ATOM 2094 N N . PHE A 1 275 ? -18.302 5.819 27.384 1.00 88.00 275 PHE A N 1
ATOM 2095 C CA . PHE A 1 275 ? -18.311 5.858 25.928 1.00 88.00 275 PHE A CA 1
ATOM 2096 C C . PHE A 1 275 ? -19.180 7.016 25.466 1.00 88.00 275 PHE A C 1
ATOM 2098 O O . PHE A 1 275 ? -20.308 7.160 25.946 1.00 88.00 275 PHE A O 1
ATOM 2105 N N . LYS A 1 276 ? -18.681 7.781 24.496 1.00 84.31 276 LYS A N 1
ATOM 2106 C CA . LYS A 1 276 ? -19.532 8.649 23.688 1.00 84.31 276 LYS A CA 1
ATOM 2107 C C . LYS A 1 276 ? -20.163 7.803 22.581 1.00 84.31 276 LYS A C 1
ATOM 2109 O O . LYS A 1 276 ? -19.424 7.170 21.825 1.00 84.31 276 LYS A O 1
ATOM 2114 N N . VAL A 1 277 ? -21.491 7.737 22.559 1.00 77.50 277 VAL A N 1
ATOM 2115 C CA . VAL A 1 277 ? -22.294 6.969 21.590 1.00 77.50 277 VAL A CA 1
ATOM 2116 C C . VAL A 1 277 ? -22.742 7.871 20.451 1.00 77.50 277 VAL A C 1
ATOM 2118 O O . VAL A 1 277 ? -22.970 9.071 20.717 1.00 77.50 277 VAL A O 1
#

Foldseek 3Di:
DDFDDDPPDPDTPVVVPVVVQVVVQVCCQAPNPDQWDAHPVRDIDGHPVVVVVVVVVVVCCVVVVPPDDDDDVDDDDDDDDDPDDDDDDPDPPPPVDDDDDDDDDDDPDDDDDPDDDDDDDDDDDDDDDDDADDDDDPPDDDDDVDFDDYPNDGDDPPPPQDKDKFQVVADPVGGDKDFAQDKDKAFQPVQDDPFKDKWKWWQAPNDTDTQVLADDFPDPDPDQDADEAWDWDDDNRIIMIGGGHPAHHAADPPSHHPRPHPGGHRMTGMMMMMGGD

Organism: NCBI:txid1635327

pLDDT: mean 74.77, std 16.36, range [37.97, 96.5]

Radius of gyration: 52.97 Å; chains: 1; bounding box: 107×41×145 Å

Sequence (277 aa):
MTVRQNTNNLVPSNNMKDLNDNTIILDEWVNSENDYTQDRFGNTFETRKKVLADLSSTVKEIKEGTGFLPISGGELSGNLNVQGKLLQENVDVLTKNGGEISGDINIIRNMTISGNTNVNGNLKQNGVNVFTEDGGVVTRRTNFTDKLQQNSHDVLTSESFPQQLLYPNGTPEAPDQLVVNNRVSIPNPLGDLSNTRVQVEILVNGQWGTYNNVVRSIAEGTGSSRGIGIKIELVESDIVIQTGTSGLLQPSAVDGNPFGLTVAINTVPYRVRVFKV

Secondary structure (DSSP, 8-state):
----PPTT-SS-GGG-HHHHHHHHHHHHHHH-SSSEEE-TTS-EEE-HHHHHHHHHHHHHHHHHS-S----SS----S----SS----SS-----TT-----S----SS-----S-----S-----SS-S--SS-----S----SS--EETTEE--------EEEE-TTS-SSSPPEEETT-EEEEE-TT--STTEEEEEEEEETTEEEEGGGS---S---SSSSS-B-EEEEEETTEEEEEE-SSBSB---SSS--TT--SS-BSEEEEEEEEEE-